Protein AF-A0A059LBL5-F1 (afdb_monomer_lite)

pLDDT: mean 82.69, std 17.05, range [30.77, 98.75]

Foldseek 3Di:
DDDDPPDDDPDDDPDPPDDAALQLCVVQVPDPVDDPVVSLPPLCAPEEEEQQEQAAQQLAQQQADPVRGGLEDEFAAQPPDTNNAGACPDPVFFGLRNFVVSCPAGCRNHSSVNHRYHGHRQDPHRPPDDVSCLPCRGPLVSLVSCLVVPDPPYAYEHEDDDAPPPDPPVSSVVSQVSVLVSLVSCVVVVHQYEYACWWPVHGSCRGNQLVPPRYAHEFAAASVRHGQPTTDDDDPSHRYYGHQHHVVRFRKGDGSVDSHDIDTDSDNGD

Sequence (270 aa):
NGTIWNKPAPTLPPSFETVQPWQLSRVLSHNSSLSESELRGPGGTGVNIYMLASGVRASHAEFRRPDGSSRVVPLFGVDGSDPAEDCADSWLWYGYGTYAASLAAGSNVGVAWNATVHSARFRTTCVFESPAIWSPGGLPSAMDAVLSTFQPPGVMVIDTWWSPDRMSYDDDRYIQAALKARLDRAQVLGLPVFVTAGTGLAPPCDNVLATHPATIAVAGVDASNVLSLFGPGNSSCIDLWAPGGGPGSPILGALASADDGYISVVPRGF

Structure (mmCIF, N/CA/C/O backbone):
data_AF-A0A059LBL5-F1
#
_entry.id   AF-A0A059LBL5-F1
#
loop_
_atom_site.group_PDB
_atom_site.id
_atom_site.type_symbol
_atom_site.label_atom_id
_atom_site.label_alt_id
_atom_site.label_comp_id
_atom_site.label_asym_id
_atom_site.label_entity_id
_atom_site.label_seq_id
_atom_site.pdbx_PDB_ins_code
_atom_site.Cartn_x
_atom_site.Cartn_y
_atom_site.Cartn_z
_atom_site.occupancy
_atom_site.B_iso_or_equiv
_atom_site.auth_seq_id
_atom_site.auth_comp_id
_atom_site.auth_asym_id
_atom_site.auth_atom_id
_atom_site.pdbx_PDB_model_num
ATOM 1 N N . ASN A 1 1 ? 28.732 13.972 32.644 1.00 36.88 1 ASN A N 1
ATOM 2 C CA . ASN A 1 1 ? 27.891 15.052 32.086 1.00 36.88 1 ASN A CA 1
ATOM 3 C C . ASN A 1 1 ? 27.228 14.585 30.809 1.00 36.88 1 ASN A C 1
ATOM 5 O O . ASN A 1 1 ? 27.730 14.852 29.728 1.00 36.88 1 ASN A O 1
ATOM 9 N N . GLY A 1 2 ? 26.148 13.818 30.957 1.00 36.66 2 GLY A N 1
ATOM 10 C CA . GLY A 1 2 ? 25.274 13.424 29.861 1.00 36.66 2 GLY A CA 1
ATOM 11 C C . GLY A 1 2 ? 23.989 14.231 29.960 1.00 36.66 2 GLY A C 1
ATOM 12 O O . GLY A 1 2 ? 23.286 14.135 30.962 1.00 36.66 2 GLY A O 1
ATOM 13 N N . THR A 1 3 ? 23.707 15.030 28.942 1.00 32.25 3 THR A N 1
ATOM 14 C CA . THR A 1 3 ? 22.408 15.676 28.761 1.00 32.25 3 THR A CA 1
ATOM 15 C C . THR A 1 3 ? 21.751 14.974 27.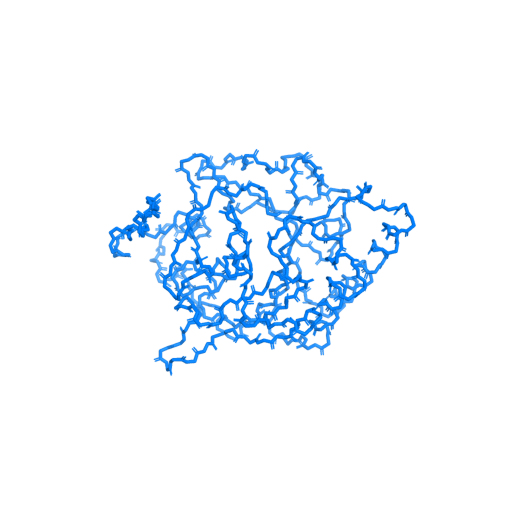585 1.00 32.25 3 THR A C 1
ATOM 17 O O . THR A 1 3 ? 22.061 15.240 26.427 1.00 32.25 3 THR A O 1
ATOM 20 N N . ILE A 1 4 ? 20.892 14.004 27.898 1.00 35.41 4 ILE A N 1
ATOM 21 C CA . ILE A 1 4 ? 19.967 13.422 26.930 1.00 35.41 4 ILE A CA 1
ATOM 22 C C . ILE A 1 4 ? 18.941 14.517 26.642 1.00 35.41 4 ILE A C 1
ATOM 24 O O . ILE A 1 4 ? 18.241 14.977 27.544 1.00 35.41 4 ILE A O 1
ATOM 28 N N . TRP A 1 5 ? 18.898 14.984 25.398 1.00 30.77 5 TRP A N 1
ATOM 29 C CA . TRP A 1 5 ? 17.854 15.884 24.928 1.00 30.77 5 TRP A CA 1
ATOM 30 C C . TRP A 1 5 ? 16.527 15.122 24.912 1.00 30.77 5 TRP A C 1
ATOM 32 O O . TRP A 1 5 ? 16.209 14.444 23.937 1.00 30.77 5 TRP A O 1
ATOM 42 N N . ASN A 1 6 ? 15.748 15.228 25.989 1.00 35.38 6 ASN A N 1
ATOM 43 C CA . ASN A 1 6 ? 14.340 14.843 25.974 1.00 35.38 6 ASN A CA 1
ATOM 44 C C . ASN A 1 6 ? 13.609 15.799 25.025 1.00 35.38 6 ASN A C 1
ATOM 46 O O . ASN A 1 6 ? 13.270 16.922 25.402 1.00 35.38 6 ASN A O 1
ATOM 50 N N . LYS A 1 7 ? 13.399 15.380 23.774 1.00 37.59 7 LYS A N 1
ATOM 51 C CA . LYS A 1 7 ? 12.448 16.065 22.898 1.00 37.59 7 LYS A CA 1
ATOM 52 C C . LYS A 1 7 ? 11.042 15.876 23.484 1.00 37.59 7 LYS A C 1
ATOM 54 O O . LYS A 1 7 ? 10.715 14.753 23.870 1.00 37.59 7 LYS A O 1
ATOM 59 N N . PRO A 1 8 ? 10.215 16.933 23.553 1.00 31.77 8 PRO A N 1
ATOM 60 C CA . PRO A 1 8 ? 8.812 16.771 23.896 1.00 31.77 8 PRO A CA 1
ATOM 61 C C . PRO A 1 8 ? 8.168 15.827 22.880 1.00 31.77 8 PRO A C 1
ATOM 63 O O . PRO A 1 8 ? 8.416 15.957 21.677 1.00 31.77 8 PRO A O 1
ATOM 66 N N . ALA A 1 9 ? 7.351 14.889 23.358 1.00 38.12 9 ALA A N 1
ATOM 67 C CA . ALA A 1 9 ? 6.424 14.179 22.490 1.00 38.12 9 ALA A CA 1
ATOM 68 C C . ALA A 1 9 ? 5.630 15.220 21.676 1.00 38.12 9 ALA A C 1
ATOM 70 O O . ALA A 1 9 ? 5.272 16.261 22.242 1.00 38.12 9 ALA A O 1
ATOM 71 N N . PRO A 1 10 ? 5.385 14.998 20.373 1.00 40.56 10 PRO A N 1
ATOM 72 C CA . PRO A 1 10 ? 4.525 15.887 19.614 1.00 40.56 10 PRO A CA 1
ATOM 73 C C . PRO A 1 10 ? 3.184 15.983 20.342 1.00 40.56 10 PRO A C 1
ATOM 75 O O . PRO A 1 10 ? 2.496 14.987 20.545 1.00 40.56 10 PRO A O 1
ATOM 78 N N . THR A 1 11 ? 2.859 17.185 20.810 1.00 37.31 11 THR A N 1
ATOM 79 C CA . THR A 1 11 ? 1.567 17.475 21.420 1.00 37.31 11 THR A CA 1
ATOM 80 C C . THR A 1 11 ? 0.497 17.205 20.379 1.00 37.31 11 THR A C 1
ATOM 82 O O . THR A 1 11 ? 0.564 17.768 19.282 1.00 37.31 11 THR A O 1
ATOM 85 N N . LEU A 1 12 ? -0.459 16.342 20.726 1.00 42.59 12 LEU A N 1
ATOM 86 C CA . LEU A 1 12 ? -1.640 16.074 19.916 1.00 42.59 12 LEU A CA 1
ATOM 87 C C . LEU A 1 12 ? -2.236 17.411 19.437 1.00 42.59 12 LEU A C 1
ATOM 89 O O . LEU A 1 12 ? -2.386 18.325 20.258 1.00 42.59 12 LEU A O 1
ATOM 93 N N . PRO A 1 13 ? -2.578 17.563 18.144 1.00 40.59 13 PRO A N 1
ATOM 94 C CA . PRO A 1 13 ? -3.478 18.635 17.753 1.00 40.59 13 PRO A CA 1
ATOM 95 C C . PRO A 1 13 ? -4.774 18.520 18.576 1.00 40.59 13 PRO A C 1
ATOM 97 O O . PRO A 1 13 ? -5.119 17.418 19.020 1.00 40.59 13 PRO A O 1
ATOM 100 N N . PRO A 1 14 ? -5.465 19.646 18.834 1.00 37.56 14 PRO A N 1
ATOM 101 C CA . PRO A 1 14 ? -6.708 19.645 19.596 1.00 37.56 14 PRO A CA 1
ATOM 102 C C . PRO A 1 14 ? -7.655 18.578 19.041 1.00 37.56 14 PRO A C 1
ATOM 104 O O . PRO A 1 14 ? -7.673 18.342 17.833 1.00 37.56 14 PRO A O 1
ATOM 107 N N . SER A 1 15 ? -8.363 17.908 19.953 1.00 41.19 15 SER A N 1
ATOM 108 C CA . SER A 1 15 ? -9.255 16.772 19.708 1.00 41.19 15 SER A CA 1
ATOM 109 C C . SER A 1 15 ? -9.952 16.834 18.345 1.00 41.19 15 SER A C 1
ATOM 111 O O . SER A 1 15 ? -10.481 17.873 17.955 1.00 41.19 15 SER A O 1
ATOM 113 N N . PHE A 1 16 ? -9.967 15.691 17.652 1.00 43.78 16 PHE A N 1
ATOM 114 C CA . PHE A 1 16 ? -10.514 15.404 16.314 1.00 43.78 16 PHE A CA 1
ATOM 115 C C . PHE A 1 16 ? -11.992 15.803 16.064 1.00 43.78 16 PHE A C 1
ATOM 117 O O . PHE A 1 16 ? -12.586 15.380 15.080 1.00 43.78 16 PHE A O 1
ATOM 124 N N . GLU A 1 17 ? -12.616 16.615 16.914 1.00 41.97 17 GLU A N 1
ATOM 125 C CA . GLU A 1 17 ? -14.050 16.900 16.884 1.00 41.97 17 GLU A CA 1
ATOM 126 C C . GLU A 1 17 ? -14.496 17.986 15.895 1.00 41.97 17 GLU A C 1
ATOM 128 O O . GLU A 1 17 ? -15.699 18.188 15.776 1.00 41.97 17 GLU A O 1
ATOM 133 N N . THR A 1 18 ? -13.616 18.699 15.170 1.00 46.91 18 THR A N 1
ATOM 134 C CA . THR A 1 18 ? -14.114 19.822 14.333 1.00 46.91 18 THR A CA 1
ATOM 135 C C . THR A 1 18 ? -13.571 19.987 12.915 1.00 46.91 18 THR A C 1
ATOM 137 O O . THR A 1 18 ? -14.212 20.703 12.148 1.00 46.91 18 THR A O 1
ATOM 140 N N . VAL A 1 19 ? -12.471 19.345 12.495 1.00 60.09 19 VAL A N 1
ATOM 141 C CA . VAL A 1 19 ? -11.999 19.474 11.099 1.00 60.09 19 VAL A CA 1
ATOM 142 C C . VAL A 1 19 ? -11.398 18.165 10.589 1.00 60.09 19 VAL A C 1
ATOM 144 O O . VAL A 1 19 ? -10.321 17.751 11.018 1.00 60.09 19 VAL A O 1
ATOM 147 N N . GLN A 1 20 ? -12.087 17.531 9.638 1.00 72.94 20 GLN A N 1
ATOM 148 C CA . GLN A 1 20 ? -11.573 16.394 8.878 1.00 72.94 20 GLN A CA 1
ATOM 149 C C . GLN A 1 20 ? -10.269 16.784 8.148 1.00 72.94 20 GLN A C 1
ATOM 151 O O . GLN A 1 20 ? -10.181 17.896 7.615 1.00 72.94 20 GLN A O 1
ATOM 156 N N . PRO A 1 21 ? -9.253 15.900 8.086 1.00 85.88 21 PRO A N 1
ATOM 157 C CA . PRO A 1 21 ? -8.021 16.186 7.360 1.00 85.88 21 PRO A CA 1
ATOM 158 C C . PRO A 1 21 ? -8.304 16.569 5.905 1.00 85.88 21 PRO A C 1
ATOM 160 O O . PRO A 1 21 ? -9.093 15.904 5.230 1.00 85.88 21 PRO A O 1
ATOM 163 N N . TRP A 1 22 ? -7.644 17.621 5.412 1.00 87.75 22 TRP A N 1
ATOM 164 C CA . TRP A 1 22 ? -7.947 18.210 4.102 1.00 87.75 22 TRP A CA 1
ATOM 165 C C . TRP A 1 22 ? -7.903 17.183 2.966 1.00 87.75 22 TRP A C 1
ATOM 167 O O . TRP A 1 22 ? -8.689 17.285 2.026 1.00 87.75 22 TRP A O 1
ATOM 177 N N . GLN A 1 23 ? -7.013 16.189 3.057 1.00 89.38 23 GLN A N 1
ATOM 178 C CA . GLN A 1 23 ? -6.866 15.153 2.045 1.00 89.38 23 GLN A CA 1
ATOM 179 C C . GLN A 1 23 ? -8.125 14.301 1.906 1.00 89.38 23 GLN A C 1
ATOM 181 O O . GLN A 1 23 ? -8.533 13.992 0.790 1.00 89.38 23 GLN A O 1
ATOM 186 N N . LEU A 1 24 ? -8.786 13.982 3.021 1.00 87.06 24 LEU A N 1
ATOM 187 C CA . LEU A 1 24 ? -10.042 13.247 2.998 1.00 87.06 24 LEU A CA 1
ATOM 188 C C . LEU A 1 24 ? -11.170 14.141 2.496 1.00 87.06 24 LEU A C 1
ATOM 190 O O . LEU A 1 24 ? -11.913 13.750 1.601 1.00 87.06 24 LEU A O 1
ATOM 194 N N . SER A 1 25 ? -11.243 15.378 2.989 1.00 84.50 25 SER A N 1
ATOM 195 C CA . SER A 1 25 ? -12.230 16.343 2.504 1.00 84.50 25 SER A CA 1
ATOM 196 C C . SER A 1 25 ? -12.117 16.540 0.990 1.00 84.50 25 SER A C 1
ATOM 198 O O . SER A 1 25 ? -13.129 16.608 0.305 1.00 84.50 25 SER A O 1
ATOM 200 N N . ARG A 1 26 ? -10.898 16.567 0.435 1.00 86.81 26 ARG A N 1
ATOM 201 C CA . ARG A 1 26 ? -10.640 16.794 -0.993 1.00 86.81 26 ARG A CA 1
ATOM 202 C C . ARG A 1 26 ? -11.091 15.649 -1.898 1.00 86.81 26 ARG A C 1
ATOM 204 O O . ARG A 1 26 ? -11.526 15.939 -3.013 1.00 86.81 26 ARG A O 1
ATOM 211 N N . VAL A 1 27 ? -10.962 14.393 -1.458 1.00 85.94 27 VAL A N 1
ATOM 212 C CA . VAL A 1 27 ? -11.434 13.225 -2.231 1.00 85.94 27 VAL A CA 1
ATOM 213 C C . VAL A 1 27 ? -12.942 13.019 -2.101 1.00 85.94 27 VAL A C 1
ATOM 215 O O . VAL A 1 27 ? -13.565 12.470 -3.005 1.00 85.94 27 VAL A O 1
ATOM 218 N N . LEU A 1 28 ? -13.540 13.501 -1.010 1.00 77.62 28 LEU A N 1
ATOM 219 C CA . LEU A 1 28 ? -14.972 13.385 -0.745 1.00 77.62 28 LEU A CA 1
ATOM 220 C C . LEU A 1 28 ? -15.798 14.561 -1.306 1.00 77.62 28 LEU A C 1
ATOM 222 O O . LEU A 1 28 ? -16.988 14.406 -1.563 1.00 77.62 28 LEU A O 1
ATOM 226 N N . SER A 1 29 ? -15.204 15.735 -1.543 1.00 66.88 29 SER A N 1
ATOM 227 C CA . SER A 1 29 ? -15.927 16.997 -1.796 1.00 66.88 29 SER A CA 1
ATOM 228 C C . SER A 1 29 ? -16.581 17.173 -3.176 1.00 66.88 29 SER A C 1
ATOM 230 O O . SER A 1 29 ? -16.911 18.296 -3.559 1.00 66.88 29 SER A O 1
ATOM 232 N N . HIS A 1 30 ? -16.843 16.106 -3.931 1.00 58.44 30 HIS A N 1
ATOM 233 C CA . HIS A 1 30 ? -17.475 16.234 -5.250 1.00 58.44 30 HIS A CA 1
ATOM 234 C C . HIS A 1 30 ? -18.980 16.542 -5.209 1.00 58.44 30 HIS A C 1
ATOM 236 O O . HIS A 1 30 ? -19.530 16.969 -6.224 1.00 58.44 30 HIS A O 1
ATOM 242 N N . ASN A 1 31 ? -19.648 16.375 -4.061 1.00 53.50 31 ASN A N 1
ATOM 243 C CA . ASN A 1 31 ? -21.064 16.700 -3.922 1.00 53.50 31 ASN A CA 1
ATOM 244 C C . ASN A 1 31 ? -21.354 17.436 -2.606 1.00 53.50 31 ASN A C 1
ATOM 246 O O . ASN A 1 31 ? -21.437 16.825 -1.543 1.00 53.50 31 ASN A O 1
ATOM 250 N N . SER A 1 32 ? -21.543 18.754 -2.693 1.00 56.56 32 SER A N 1
ATOM 251 C CA . SER A 1 32 ? -21.829 19.628 -1.548 1.00 56.56 32 SER A CA 1
ATOM 252 C C . SER A 1 32 ? -23.203 19.399 -0.905 1.00 56.56 32 SER A C 1
ATOM 254 O O . SER A 1 32 ? -23.503 20.037 0.102 1.00 56.56 32 SER A O 1
ATOM 256 N N . SER A 1 33 ? -24.043 18.519 -1.468 1.00 61.44 33 SER A N 1
ATOM 257 C CA . SER A 1 33 ? -25.363 18.191 -0.919 1.00 61.44 33 SER A CA 1
ATOM 258 C C . SER A 1 33 ? -25.369 17.004 0.048 1.00 61.44 33 SER A C 1
ATOM 260 O O . SER A 1 33 ? -26.409 16.745 0.647 1.00 61.44 33 SER A O 1
ATOM 262 N N . LEU A 1 34 ? -24.273 16.246 0.149 1.00 59.72 34 LEU A N 1
ATOM 263 C CA . LEU A 1 34 ? -24.176 15.069 1.015 1.00 59.72 34 LEU A CA 1
ATOM 264 C C . LEU A 1 34 ? -23.524 15.437 2.347 1.00 59.72 34 LEU A C 1
ATOM 266 O O . LEU A 1 34 ? -22.588 16.237 2.399 1.00 59.72 34 LEU A O 1
ATOM 270 N N . SER A 1 35 ? -24.014 14.835 3.425 1.00 66.12 35 SER A N 1
ATOM 271 C CA . SER A 1 35 ? -23.369 14.909 4.734 1.00 66.12 35 SER A CA 1
ATOM 272 C C . SER A 1 35 ? -22.055 14.116 4.752 1.00 66.12 35 SER A C 1
ATOM 274 O O . SER A 1 35 ? -21.815 13.241 3.918 1.00 66.12 35 SER A O 1
ATOM 276 N N . GLU A 1 36 ? -21.184 14.392 5.725 1.00 64.31 36 GLU A N 1
ATOM 277 C CA . GLU A 1 36 ? -19.885 13.714 5.852 1.00 64.31 36 GLU A CA 1
ATOM 278 C C . GLU A 1 36 ? -20.015 12.183 5.968 1.00 64.31 36 GLU A C 1
ATOM 280 O O . GLU A 1 36 ? -19.223 11.439 5.384 1.00 64.31 36 GLU A O 1
ATOM 285 N N . SER A 1 37 ? -21.035 11.694 6.680 1.00 66.94 37 SER A N 1
ATOM 286 C CA . SER A 1 37 ? -21.282 10.257 6.833 1.00 66.94 37 SER A CA 1
ATOM 287 C C . SER A 1 37 ? -21.736 9.605 5.526 1.00 66.94 37 SER A C 1
ATOM 289 O O . SER A 1 37 ? -21.331 8.482 5.228 1.00 66.94 37 SER A O 1
ATOM 291 N N . GLU A 1 38 ? -22.518 10.316 4.715 1.00 64.31 38 GLU A N 1
ATOM 292 C CA . GLU A 1 38 ? -22.945 9.856 3.392 1.00 64.31 38 GLU A CA 1
ATOM 293 C C . GLU A 1 38 ? -21.777 9.837 2.400 1.00 64.31 38 GLU A C 1
ATOM 295 O O . GLU A 1 38 ? -21.681 8.918 1.586 1.00 64.31 38 GLU A O 1
ATOM 300 N N . LEU A 1 39 ? -20.845 10.790 2.512 1.00 69.00 39 LEU A N 1
ATOM 301 C CA . LEU A 1 39 ? -19.621 10.820 1.711 1.00 69.00 39 LEU A CA 1
ATOM 302 C C . LEU A 1 39 ? -18.647 9.691 2.074 1.00 69.00 39 LEU A C 1
ATOM 304 O O . LEU A 1 39 ? -18.030 9.106 1.185 1.00 69.00 39 LEU A O 1
ATOM 308 N N . ARG A 1 40 ? -18.524 9.336 3.359 1.00 73.81 40 ARG A N 1
ATOM 309 C CA . ARG A 1 40 ? -17.656 8.228 3.804 1.00 73.81 40 ARG A CA 1
ATOM 310 C C . ARG A 1 40 ? -18.174 6.835 3.416 1.00 73.81 40 ARG A C 1
ATOM 312 O O . ARG A 1 40 ? -17.393 5.879 3.431 1.00 73.81 40 ARG A O 1
ATOM 319 N N . GLY A 1 41 ? -19.453 6.706 3.052 1.00 76.19 41 GLY A N 1
ATOM 320 C CA . GLY A 1 41 ? -20.045 5.467 2.540 1.00 76.19 41 GLY A CA 1
ATOM 321 C C . GLY A 1 41 ? -19.847 4.243 3.461 1.00 76.19 41 GLY A C 1
ATOM 322 O O . GLY A 1 41 ? -19.654 4.390 4.668 1.00 76.19 41 GLY A O 1
ATOM 323 N N . PRO A 1 42 ? -19.860 3.004 2.922 1.00 79.44 42 PRO A N 1
ATOM 324 C CA . PRO A 1 42 ? -19.723 1.771 3.713 1.00 79.44 42 PRO A CA 1
ATOM 325 C C . PRO A 1 42 ? -18.286 1.490 4.201 1.00 79.44 42 PRO A C 1
ATOM 327 O O . PRO A 1 42 ? -18.005 0.394 4.698 1.00 79.44 42 PRO A O 1
ATOM 330 N N . GLY A 1 43 ? -17.353 2.428 3.999 1.00 86.69 43 GLY A N 1
ATOM 331 C CA . GLY A 1 43 ? -15.977 2.330 4.484 1.00 86.69 43 GLY A CA 1
ATOM 332 C C . GLY A 1 43 ? -15.146 1.200 3.882 1.00 86.69 43 GLY A C 1
ATOM 333 O O . GLY A 1 43 ? -14.160 0.805 4.482 1.00 86.69 43 GLY A O 1
ATOM 334 N N . GLY A 1 44 ? -15.525 0.628 2.737 1.00 93.25 44 GLY A N 1
ATOM 335 C CA . GLY A 1 44 ? -14.787 -0.498 2.148 1.00 93.25 44 GLY A CA 1
ATOM 336 C C . GLY A 1 44 ? -14.936 -1.819 2.913 1.00 93.25 44 GLY A C 1
ATOM 337 O O . GLY A 1 44 ? -14.075 -2.689 2.817 1.00 93.25 44 GLY A O 1
ATOM 338 N N . THR A 1 45 ? -16.025 -1.994 3.668 1.00 94.19 45 THR A N 1
ATOM 339 C CA . THR A 1 45 ? -16.346 -3.272 4.326 1.00 94.19 45 THR A CA 1
ATOM 340 C C . THR A 1 45 ? -16.310 -4.430 3.320 1.00 94.19 45 THR A C 1
ATOM 342 O O . THR A 1 45 ? -16.967 -4.375 2.283 1.00 94.19 45 THR A O 1
ATOM 345 N N . GLY A 1 46 ? -15.552 -5.486 3.634 1.00 95.06 46 GLY A N 1
ATOM 346 C CA . GLY A 1 46 ? -15.387 -6.659 2.765 1.00 95.06 46 GLY A CA 1
ATOM 347 C C . GLY A 1 46 ? -14.375 -6.489 1.624 1.00 95.06 46 GLY A C 1
ATOM 348 O O . GLY A 1 46 ? -14.168 -7.438 0.875 1.00 95.06 46 GLY A O 1
ATOM 349 N N . VAL A 1 47 ? -13.733 -5.321 1.500 1.00 97.44 47 VAL A N 1
ATOM 350 C CA . VAL A 1 47 ? -12.653 -5.072 0.534 1.00 97.44 47 VAL A CA 1
ATOM 351 C C . VAL A 1 47 ? -11.295 -5.395 1.160 1.00 97.44 47 VAL A C 1
ATOM 353 O O . VAL A 1 47 ? -11.025 -5.039 2.312 1.00 97.44 47 VAL A O 1
ATOM 356 N N . ASN A 1 48 ? -10.432 -6.043 0.378 1.00 98.44 48 ASN A N 1
ATOM 357 C CA . ASN A 1 48 ? -9.044 -6.333 0.732 1.00 98.44 48 ASN A CA 1
ATOM 358 C C . ASN A 1 48 ? -8.090 -5.308 0.099 1.00 98.44 48 ASN A C 1
ATOM 360 O O . ASN A 1 48 ? -8.075 -5.138 -1.118 1.00 98.44 48 ASN A O 1
ATOM 364 N N . ILE A 1 49 ? -7.257 -4.654 0.903 1.00 98.62 49 ILE A N 1
ATOM 365 C CA . ILE A 1 49 ? -6.160 -3.802 0.431 1.00 98.62 49 ILE A CA 1
ATOM 366 C C . ILE A 1 49 ? -4.852 -4.540 0.685 1.00 98.62 49 ILE A C 1
ATOM 368 O O . ILE A 1 49 ? -4.439 -4.698 1.830 1.00 98.62 49 ILE A O 1
ATOM 372 N N . TYR A 1 50 ? -4.197 -4.992 -0.376 1.00 98.69 50 TYR A N 1
ATOM 373 C CA . TYR A 1 50 ? -2.879 -5.613 -0.304 1.00 98.69 50 TYR A CA 1
ATOM 374 C C . TYR A 1 50 ? -1.817 -4.517 -0.347 1.00 98.69 50 TYR A C 1
ATOM 376 O O . TYR A 1 50 ? -1.541 -3.962 -1.408 1.00 98.69 50 TYR A O 1
ATOM 384 N N . MET A 1 51 ? -1.266 -4.179 0.817 1.00 98.19 51 MET A N 1
ATOM 385 C CA . MET A 1 51 ? -0.287 -3.111 0.989 1.00 98.19 51 MET A CA 1
ATOM 386 C C . MET A 1 51 ? 1.127 -3.687 0.918 1.00 98.19 51 MET A C 1
ATOM 388 O O . MET A 1 51 ? 1.607 -4.296 1.878 1.00 98.19 51 MET A O 1
ATOM 392 N N . LEU A 1 52 ? 1.793 -3.496 -0.220 1.00 96.69 52 LEU A N 1
ATOM 393 C CA . LEU A 1 52 ? 3.202 -3.827 -0.400 1.00 96.69 52 LEU A CA 1
ATOM 394 C C . LEU A 1 52 ? 4.015 -2.600 0.006 1.00 96.69 52 LEU A C 1
ATOM 396 O O . LEU A 1 52 ? 4.015 -1.601 -0.709 1.00 96.69 52 LEU A O 1
ATOM 400 N N . ALA A 1 53 ? 4.693 -2.679 1.150 1.00 92.56 53 ALA A N 1
ATOM 401 C CA . ALA A 1 53 ? 5.446 -1.565 1.732 1.00 92.56 53 ALA A CA 1
ATOM 402 C C . ALA A 1 53 ? 6.550 -2.071 2.691 1.00 92.56 53 ALA A C 1
ATOM 404 O O . ALA A 1 53 ? 7.092 -3.169 2.536 1.00 92.56 53 ALA A O 1
ATOM 405 N N . SER A 1 54 ? 6.880 -1.288 3.723 1.00 91.69 54 SER A N 1
ATOM 406 C CA . SER A 1 54 ? 7.787 -1.674 4.821 1.00 91.69 54 SER A CA 1
ATOM 407 C C . SER A 1 54 ? 7.176 -2.584 5.887 1.00 91.69 54 SER A C 1
ATOM 409 O O . SER A 1 54 ? 7.859 -2.920 6.852 1.00 91.69 54 SER A O 1
ATOM 411 N N . GLY A 1 55 ? 5.924 -2.996 5.718 1.00 94.44 55 GLY A N 1
ATO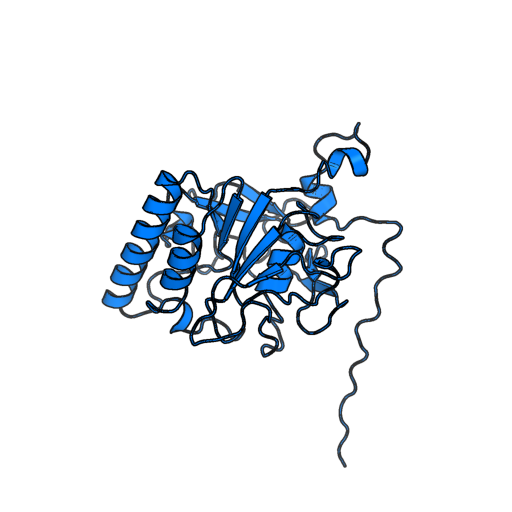M 412 C CA . GLY A 1 55 ? 5.118 -3.594 6.778 1.00 94.44 55 GLY A CA 1
ATOM 413 C C . GLY A 1 55 ? 4.117 -2.593 7.344 1.00 94.44 55 GLY A C 1
ATOM 414 O O . GLY A 1 55 ? 4.142 -1.413 7.004 1.00 94.44 55 GLY A O 1
ATOM 415 N N . VAL A 1 56 ? 3.192 -3.071 8.166 1.00 96.88 56 VAL A N 1
ATOM 416 C CA . VAL A 1 56 ? 2.102 -2.260 8.715 1.00 96.88 56 VAL A CA 1
ATOM 417 C C . VAL A 1 56 ? 1.964 -2.617 10.179 1.00 96.88 56 VAL A C 1
ATOM 419 O O . VAL A 1 56 ? 1.679 -3.769 10.495 1.00 96.88 56 VAL A O 1
ATOM 422 N N . ARG A 1 57 ? 2.114 -1.629 11.065 1.00 96.38 57 ARG A N 1
ATOM 423 C CA . ARG A 1 57 ? 1.963 -1.812 12.509 1.00 96.38 57 ARG A CA 1
ATOM 424 C C . ARG A 1 57 ? 0.524 -2.180 12.857 1.00 96.38 57 ARG A C 1
ATOM 426 O O . ARG A 1 57 ? -0.333 -1.316 13.041 1.00 96.38 57 ARG A O 1
ATOM 433 N N . ALA A 1 58 ? 0.260 -3.475 12.987 1.00 97.69 58 ALA A N 1
ATOM 434 C CA . ALA A 1 58 ? -1.074 -4.016 13.220 1.00 97.69 58 ALA A CA 1
ATOM 435 C C . ALA A 1 58 ? -1.676 -3.571 14.562 1.00 97.69 58 ALA A C 1
ATOM 437 O O . ALA A 1 58 ? -2.901 -3.572 14.716 1.00 97.69 58 ALA A O 1
ATOM 438 N N . SER A 1 59 ? -0.837 -3.195 15.532 1.00 96.75 59 SER A N 1
ATOM 439 C CA . SER A 1 59 ? -1.276 -2.724 16.846 1.00 96.75 59 SER A CA 1
ATOM 440 C C . SER A 1 59 ? -1.824 -1.297 16.848 1.00 96.75 59 SER A C 1
ATOM 442 O O . SER A 1 59 ? -2.545 -0.963 17.792 1.00 96.75 59 SER A O 1
ATOM 444 N N . HIS A 1 60 ? -1.532 -0.499 15.812 1.00 97.06 60 HIS A N 1
ATOM 445 C CA . HIS A 1 60 ? -1.917 0.907 15.728 1.00 97.06 60 HIS A CA 1
ATOM 446 C C . HIS A 1 60 ? -3.446 1.078 15.771 1.00 97.06 60 HIS A C 1
ATOM 448 O O . HIS A 1 60 ? -4.187 0.353 15.103 1.00 97.06 60 HIS A O 1
ATOM 454 N N . ALA A 1 61 ? -3.926 2.064 16.528 1.00 97.38 61 ALA A N 1
ATOM 455 C CA . ALA A 1 61 ? -5.335 2.349 16.790 1.00 97.38 61 ALA A CA 1
ATOM 456 C C . ALA A 1 61 ? -6.141 2.566 15.501 1.00 97.38 61 ALA A C 1
ATOM 458 O O . ALA A 1 61 ? -7.281 2.113 15.405 1.00 97.38 61 ALA A O 1
ATOM 459 N N . GLU A 1 62 ? -5.517 3.160 14.478 1.00 96.75 62 GLU A N 1
ATOM 460 C CA . GLU A 1 62 ? -6.096 3.293 13.132 1.00 96.75 62 GLU A CA 1
ATOM 461 C C . GLU A 1 62 ? -6.580 1.975 12.526 1.00 96.75 62 GLU A C 1
ATOM 463 O O . GLU A 1 62 ? -7.490 2.015 11.710 1.00 96.75 62 GLU A O 1
ATOM 468 N N . PHE A 1 63 ? -6.038 0.819 12.914 1.00 98.19 63 PHE A N 1
ATOM 469 C CA . PHE A 1 63 ? -6.445 -0.478 12.365 1.00 98.19 63 PHE A CA 1
ATOM 470 C C . PHE A 1 63 ? -7.219 -1.345 13.352 1.00 98.19 63 PHE A C 1
ATOM 472 O O . PHE A 1 63 ? -7.610 -2.464 13.013 1.00 98.19 63 PHE A O 1
ATOM 479 N N . ARG A 1 64 ? -7.456 -0.867 14.575 1.00 96.75 64 ARG A N 1
ATOM 480 C CA . ARG A 1 64 ? -8.185 -1.633 15.585 1.00 96.75 64 ARG A CA 1
ATOM 481 C C . ARG A 1 64 ? -9.682 -1.626 15.300 1.00 96.75 64 ARG A C 1
ATOM 483 O O . ARG A 1 64 ? -10.268 -0.610 14.923 1.00 96.75 64 ARG A O 1
ATOM 490 N N . ARG A 1 65 ? -10.309 -2.780 15.499 1.00 92.94 65 ARG A N 1
ATOM 491 C CA . ARG A 1 65 ? -11.761 -2.922 15.610 1.00 92.94 65 ARG A CA 1
ATOM 492 C C . ARG A 1 65 ? -12.204 -2.667 17.058 1.00 92.94 65 ARG A C 1
ATOM 494 O O . ARG A 1 65 ? -11.384 -2.783 17.970 1.00 92.94 65 ARG A O 1
ATOM 501 N N . PRO A 1 66 ? -13.499 -2.384 17.296 1.00 90.06 66 PRO A N 1
ATOM 502 C CA . PRO A 1 66 ? -14.037 -2.216 18.649 1.00 90.06 66 PRO A CA 1
ATOM 503 C C . PRO A 1 66 ? -13.824 -3.425 19.576 1.00 90.06 66 PRO A C 1
ATOM 505 O O . PRO A 1 66 ? -13.771 -3.257 20.789 1.00 90.06 66 PRO A O 1
ATOM 508 N N . ASP A 1 67 ? -13.674 -4.631 19.019 1.00 92.69 67 ASP A N 1
ATOM 509 C CA . ASP A 1 67 ? -13.376 -5.865 19.763 1.00 92.69 67 ASP A CA 1
ATOM 510 C C . ASP A 1 67 ? -11.883 -6.035 20.119 1.00 92.69 67 ASP A C 1
ATOM 512 O O . ASP A 1 67 ? -11.488 -7.048 20.695 1.00 92.69 67 ASP A O 1
ATOM 516 N N . GLY A 1 68 ? -11.039 -5.058 19.769 1.00 91.19 68 GLY A N 1
ATOM 517 C CA . GLY A 1 68 ? -9.596 -5.076 19.992 1.00 91.19 68 GLY A CA 1
ATOM 518 C C . GLY A 1 68 ? -8.794 -5.836 18.931 1.00 91.19 68 GLY A C 1
ATOM 519 O O . GLY A 1 68 ? -7.563 -5.746 18.930 1.00 91.19 68 GLY A O 1
ATOM 520 N N . SER A 1 69 ? -9.436 -6.542 17.994 1.00 95.50 69 SER A N 1
ATOM 521 C CA . SER A 1 69 ? -8.742 -7.190 16.875 1.00 95.50 69 SER A CA 1
ATOM 522 C C . SER A 1 69 ? -8.175 -6.161 15.893 1.00 95.50 69 SER A C 1
ATOM 524 O O . SER A 1 69 ? -8.641 -5.023 15.819 1.00 95.50 69 SER A O 1
ATOM 526 N N . SER A 1 70 ? -7.153 -6.545 15.127 1.00 97.69 70 SER A N 1
ATOM 527 C CA . SER A 1 70 ? -6.630 -5.706 14.045 1.00 97.69 70 SER A CA 1
ATOM 528 C C . SER A 1 70 ? -7.307 -6.032 12.712 1.00 97.69 70 SER A C 1
ATOM 530 O O . SER A 1 70 ? -7.632 -7.187 12.424 1.00 97.69 70 SER A O 1
ATOM 532 N N . ARG A 1 71 ? -7.515 -5.009 11.879 1.00 97.94 71 ARG A N 1
ATOM 533 C CA . ARG A 1 71 ? -7.856 -5.148 10.455 1.00 97.94 71 ARG A CA 1
ATOM 534 C C . ARG A 1 71 ? -6.633 -5.453 9.587 1.00 97.94 71 ARG A C 1
ATOM 536 O O . ARG A 1 71 ? -6.810 -5.727 8.404 1.00 97.94 71 ARG A O 1
ATOM 543 N N . VAL A 1 72 ? -5.426 -5.416 10.154 1.00 98.56 72 VAL A N 1
ATOM 544 C CA . VAL A 1 72 ? -4.194 -5.810 9.466 1.00 98.56 72 VAL A CA 1
ATOM 545 C C . VAL A 1 72 ? -4.013 -7.322 9.561 1.00 98.56 72 VAL A C 1
ATOM 547 O O . VAL A 1 72 ? -3.992 -7.891 10.652 1.00 98.56 72 VAL A O 1
ATOM 550 N N . VAL A 1 73 ? -3.863 -7.962 8.407 1.00 98.38 73 VAL A N 1
ATOM 551 C CA . VAL A 1 73 ? -3.562 -9.382 8.239 1.00 98.38 73 VAL A CA 1
ATOM 552 C C . VAL A 1 73 ? -2.121 -9.501 7.733 1.00 98.38 73 VAL A C 1
ATOM 554 O O . VAL A 1 73 ? -1.809 -8.968 6.666 1.00 98.38 73 VAL A O 1
ATOM 557 N N . PRO A 1 74 ? -1.215 -10.166 8.466 1.00 98.19 74 PRO A N 1
ATOM 558 C CA . PRO A 1 74 ? 0.144 -10.403 7.986 1.00 98.19 74 PRO A CA 1
ATOM 559 C C . PRO A 1 74 ? 0.121 -11.344 6.776 1.00 98.19 74 PRO A C 1
ATOM 561 O O . PRO A 1 74 ? -0.484 -12.412 6.851 1.00 98.19 74 PRO A O 1
ATOM 564 N N . LEU A 1 75 ? 0.776 -10.959 5.677 1.00 98.25 75 LEU A N 1
ATOM 565 C CA . LEU A 1 75 ? 0.792 -11.745 4.438 1.00 98.25 75 LEU A CA 1
ATOM 566 C C . LEU A 1 75 ? 2.197 -12.209 4.045 1.00 98.25 75 LEU A C 1
ATOM 568 O O . LEU A 1 75 ? 2.404 -13.391 3.782 1.00 98.25 75 LEU A O 1
ATOM 572 N N . PHE A 1 76 ? 3.159 -11.291 3.978 1.00 97.88 76 PHE A N 1
ATOM 573 C CA . PHE A 1 76 ? 4.507 -11.599 3.498 1.00 97.88 76 PHE A CA 1
ATOM 574 C C . PHE A 1 76 ? 5.551 -10.755 4.210 1.00 97.88 76 PHE A C 1
ATOM 576 O O . PHE A 1 76 ? 5.347 -9.556 4.378 1.00 97.88 76 PHE A O 1
ATOM 583 N N . GLY A 1 77 ? 6.670 -11.372 4.585 1.00 95.38 77 GLY A N 1
ATOM 584 C CA . GLY A 1 77 ? 7.803 -10.702 5.206 1.00 95.38 77 GLY A CA 1
ATOM 585 C C . GLY A 1 77 ? 9.115 -11.183 4.610 1.00 95.38 77 GLY A C 1
ATOM 586 O O . GLY A 1 77 ? 9.476 -12.352 4.756 1.00 95.38 77 GLY A O 1
ATOM 587 N N . VAL A 1 78 ? 9.831 -10.281 3.938 1.00 92.88 78 VAL A N 1
ATOM 588 C CA . VAL A 1 78 ? 11.160 -10.568 3.384 1.00 92.88 78 VAL A CA 1
ATOM 589 C C . VAL A 1 78 ? 12.110 -10.993 4.502 1.00 92.88 78 VAL A C 1
ATOM 591 O O . VAL A 1 78 ? 12.073 -10.423 5.595 1.00 92.88 78 VAL A O 1
ATOM 594 N N . ASP A 1 79 ? 12.929 -12.012 4.250 1.00 90.56 79 ASP A N 1
ATOM 595 C CA . ASP A 1 79 ? 13.917 -12.546 5.198 1.00 90.56 79 ASP A CA 1
ATOM 596 C C . ASP A 1 79 ? 13.350 -12.880 6.594 1.00 90.56 79 ASP A C 1
ATOM 598 O O . ASP A 1 79 ? 14.040 -12.778 7.607 1.00 90.56 79 ASP A O 1
ATOM 602 N N . GLY A 1 80 ? 12.069 -13.266 6.662 1.00 89.44 80 GLY A N 1
ATOM 603 C CA . GLY A 1 80 ? 11.391 -13.587 7.922 1.00 89.44 80 GLY A CA 1
ATOM 604 C C . GLY A 1 80 ? 11.046 -12.368 8.781 1.00 89.44 80 GLY A C 1
ATOM 605 O O . GLY A 1 80 ? 10.730 -12.527 9.959 1.00 89.44 80 GLY A O 1
ATOM 606 N N . SER A 1 81 ? 11.107 -11.158 8.219 1.00 92.06 81 SER A N 1
ATOM 607 C CA . SER A 1 81 ? 10.616 -9.950 8.885 1.00 92.06 81 SER A CA 1
ATOM 608 C C . SER A 1 81 ? 9.128 -10.060 9.222 1.00 92.06 81 SER A C 1
ATOM 610 O O . SER A 1 81 ? 8.359 -10.683 8.493 1.00 92.06 81 SER A O 1
ATOM 612 N N . ASP A 1 82 ? 8.712 -9.450 10.331 1.00 95.38 82 ASP A N 1
ATOM 613 C CA . ASP A 1 82 ? 7.304 -9.444 10.723 1.00 95.38 82 ASP A CA 1
ATOM 614 C C . ASP A 1 82 ? 6.520 -8.429 9.864 1.00 95.38 82 ASP A C 1
ATOM 616 O O . ASP A 1 82 ? 6.848 -7.235 9.901 1.00 95.38 82 ASP A O 1
ATOM 620 N N . PRO A 1 83 ? 5.500 -8.855 9.090 1.00 96.00 83 PRO A N 1
ATOM 621 C CA . PRO A 1 83 ? 4.666 -7.946 8.306 1.00 96.00 83 PRO A CA 1
ATOM 622 C C . PRO A 1 83 ? 3.679 -7.147 9.169 1.00 96.00 83 PRO A C 1
ATOM 624 O O . PRO A 1 83 ? 3.164 -6.128 8.708 1.00 96.00 83 PRO A O 1
ATOM 627 N N . ALA A 1 84 ? 3.395 -7.605 10.393 1.00 96.94 84 ALA A N 1
ATOM 628 C CA . ALA A 1 84 ? 2.549 -6.917 11.371 1.00 96.94 84 ALA A CA 1
ATOM 629 C C . ALA A 1 84 ? 3.279 -5.776 12.097 1.00 96.94 84 ALA A C 1
ATOM 631 O O . ALA A 1 84 ? 2.668 -5.052 12.885 1.00 96.94 84 ALA A O 1
ATOM 632 N N . GLU A 1 85 ? 4.575 -5.631 11.839 1.00 94.44 85 GLU A N 1
ATOM 633 C CA . GLU A 1 85 ? 5.408 -4.540 12.308 1.00 94.44 85 GLU A CA 1
ATOM 634 C C . GLU A 1 85 ? 5.938 -3.757 11.114 1.00 94.44 85 GLU A C 1
ATOM 636 O O . GLU A 1 85 ? 6.106 -4.272 10.007 1.00 94.44 85 GLU A O 1
ATOM 641 N N . ASP A 1 86 ? 6.248 -2.496 11.361 1.00 92.06 86 ASP A N 1
ATOM 642 C CA . ASP A 1 86 ? 6.804 -1.597 10.364 1.00 92.06 86 ASP A CA 1
ATOM 643 C C . ASP A 1 86 ? 8.146 -1.059 10.862 1.00 92.06 86 ASP A C 1
ATOM 645 O O . ASP A 1 86 ? 8.407 -0.995 12.068 1.00 92.06 86 ASP A O 1
ATOM 649 N N . CYS A 1 87 ? 9.045 -0.721 9.945 1.00 80.81 87 CYS A N 1
ATOM 650 C CA . CYS A 1 87 ? 10.365 -0.261 10.334 1.00 80.81 87 CYS A CA 1
ATOM 651 C C . CYS A 1 87 ? 10.313 1.138 10.971 1.00 80.81 87 CYS A C 1
ATOM 653 O O . CYS A 1 87 ? 9.795 2.108 10.420 1.00 80.81 87 CYS A O 1
ATOM 655 N N . ALA A 1 88 ? 10.892 1.239 12.167 1.00 73.69 88 ALA A N 1
ATOM 656 C CA . ALA A 1 88 ? 11.058 2.490 12.908 1.00 73.69 88 ALA A CA 1
ATOM 657 C C . ALA A 1 88 ? 12.514 2.996 12.887 1.00 73.69 88 ALA A C 1
ATOM 659 O O . ALA A 1 88 ? 12.863 3.935 13.598 1.00 73.69 88 ALA A O 1
ATOM 660 N N . ASP A 1 89 ? 13.378 2.367 12.089 1.00 68.94 89 ASP A N 1
ATOM 661 C CA . ASP A 1 89 ? 14.836 2.543 12.091 1.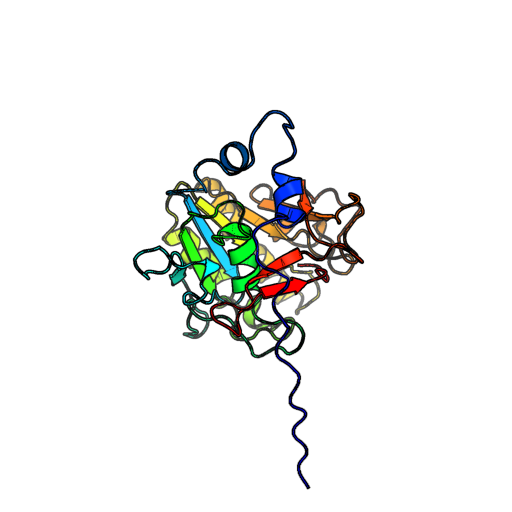00 68.94 89 ASP A CA 1
ATOM 662 C C . ASP A 1 89 ? 15.329 3.794 11.340 1.00 68.94 89 ASP A C 1
ATOM 664 O O . ASP A 1 89 ? 16.532 4.004 11.194 1.00 68.94 89 ASP A O 1
ATOM 668 N N . SER A 1 90 ? 14.414 4.656 10.894 1.00 65.12 90 SER A N 1
ATOM 669 C CA . SER A 1 90 ? 14.711 5.756 9.983 1.00 65.12 90 SER A CA 1
ATOM 670 C C . SER A 1 90 ? 14.228 7.096 10.545 1.00 65.12 90 SER A C 1
ATOM 672 O O . SER A 1 90 ? 13.036 7.391 10.570 1.00 65.12 90 SER A O 1
ATOM 674 N N . TRP A 1 91 ? 15.169 7.934 10.996 1.00 56.47 91 TRP A N 1
ATOM 675 C CA . TRP A 1 91 ? 14.901 9.169 11.754 1.00 56.47 91 TRP A CA 1
ATOM 676 C C . TRP A 1 91 ? 14.151 10.271 10.982 1.00 56.47 91 TRP A C 1
ATOM 678 O O . TRP A 1 91 ? 13.603 11.181 11.609 1.00 56.47 91 TRP A O 1
ATOM 688 N N . LEU A 1 92 ? 14.125 10.201 9.646 1.00 58.25 92 LEU A N 1
ATOM 689 C CA . LEU A 1 92 ? 13.351 11.096 8.773 1.00 58.25 92 LEU A CA 1
ATOM 690 C C . LEU A 1 92 ? 12.124 10.414 8.141 1.00 58.25 92 LEU A C 1
ATOM 692 O O . LEU A 1 92 ? 11.343 11.104 7.490 1.00 58.25 92 LEU A O 1
ATOM 696 N N . TRP A 1 93 ? 11.952 9.096 8.298 1.00 63.00 93 TRP A N 1
ATOM 697 C CA . TRP A 1 93 ? 11.087 8.294 7.420 1.00 63.00 93 TRP A CA 1
ATOM 698 C C . TRP A 1 93 ? 10.370 7.146 8.150 1.00 63.00 93 TRP A C 1
ATOM 700 O O . TRP A 1 93 ? 10.325 6.016 7.667 1.00 63.00 93 TRP A O 1
ATOM 710 N N . TYR A 1 94 ? 9.859 7.418 9.352 1.00 68.69 94 TYR A N 1
ATOM 711 C CA . TYR A 1 94 ? 9.206 6.413 10.192 1.00 68.69 94 TYR A CA 1
ATOM 712 C C . TYR A 1 94 ? 8.005 5.766 9.491 1.00 68.69 94 TYR A C 1
ATOM 714 O O . TYR A 1 94 ? 6.993 6.427 9.271 1.00 68.69 94 TYR A O 1
ATOM 722 N N . GLY A 1 95 ? 8.106 4.463 9.225 1.00 76.69 95 GLY A N 1
ATOM 723 C CA . GLY A 1 95 ? 6.967 3.598 8.950 1.00 76.69 95 GLY A CA 1
ATOM 724 C C . GLY A 1 95 ? 6.085 3.978 7.768 1.00 76.69 95 GLY A C 1
ATOM 725 O O . GLY A 1 95 ? 4.896 4.260 7.931 1.00 76.69 95 GLY A O 1
ATOM 726 N N . TYR A 1 96 ? 6.675 3.963 6.575 1.00 84.56 96 TYR A N 1
ATOM 727 C CA . TYR A 1 96 ? 5.985 4.209 5.310 1.00 84.56 96 TYR A CA 1
ATOM 728 C C . TYR A 1 96 ? 4.731 3.349 5.122 1.00 84.56 96 TYR A C 1
ATOM 730 O O . TYR A 1 96 ? 3.690 3.867 4.733 1.00 84.56 96 TYR A O 1
ATOM 738 N N . GLY A 1 97 ? 4.805 2.050 5.423 1.00 91.88 97 GLY A N 1
ATOM 739 C CA . GLY A 1 97 ? 3.691 1.141 5.185 1.00 91.88 97 GLY A CA 1
ATOM 740 C C . GLY A 1 97 ? 2.529 1.365 6.148 1.00 91.88 97 GLY A C 1
ATOM 741 O O . GLY A 1 97 ? 1.383 1.384 5.714 1.00 91.88 97 GLY A O 1
ATOM 742 N N . THR A 1 98 ? 2.798 1.641 7.424 1.00 94.94 98 THR A N 1
ATOM 743 C CA . THR A 1 98 ? 1.795 2.057 8.419 1.00 94.94 98 THR A CA 1
ATOM 744 C C . THR A 1 98 ? 1.150 3.372 8.014 1.00 94.94 98 THR A C 1
ATOM 746 O O . THR A 1 98 ? -0.076 3.497 8.044 1.00 94.94 98 THR A O 1
ATOM 749 N N . TYR A 1 99 ? 1.963 4.336 7.583 1.00 92.69 99 TYR A N 1
ATOM 750 C CA . TYR A 1 99 ? 1.490 5.625 7.107 1.00 92.69 99 TYR A CA 1
ATOM 751 C C . TYR A 1 99 ? 0.587 5.464 5.871 1.00 92.69 99 TYR A C 1
ATOM 753 O O . TYR A 1 99 ? -0.579 5.857 5.918 1.00 92.69 99 TYR A O 1
ATOM 761 N N . ALA A 1 100 ? 1.057 4.802 4.811 1.00 93.25 100 ALA A N 1
ATOM 762 C CA . ALA A 1 100 ? 0.297 4.557 3.584 1.00 93.25 100 ALA A CA 1
ATOM 763 C C . ALA A 1 100 ? -0.979 3.732 3.840 1.00 93.25 100 ALA A C 1
ATOM 765 O O . ALA A 1 100 ? -2.063 4.097 3.378 1.00 93.25 100 ALA A O 1
ATOM 766 N N . ALA A 1 101 ? -0.892 2.666 4.644 1.00 96.88 101 ALA A N 1
ATOM 767 C CA . ALA A 1 101 ? -2.047 1.862 5.040 1.00 96.88 101 ALA A CA 1
ATOM 768 C C . ALA A 1 101 ? -3.080 2.675 5.821 1.00 96.88 101 ALA A C 1
ATOM 770 O O . ALA A 1 101 ? -4.277 2.451 5.647 1.00 96.88 101 ALA A O 1
ATOM 771 N N . SER A 1 102 ? -2.655 3.638 6.645 1.00 96.06 102 SER A N 1
ATOM 772 C CA . SER A 1 102 ? -3.591 4.490 7.382 1.00 96.06 102 SER A CA 1
ATOM 773 C C . SER A 1 102 ? -4.376 5.421 6.460 1.00 96.06 102 SER A C 1
ATOM 775 O O . SER A 1 102 ? -5.579 5.569 6.642 1.00 96.06 102 SER A O 1
ATOM 777 N N . LEU A 1 103 ? -3.751 5.965 5.411 1.00 94.56 103 LEU A N 1
ATOM 778 C CA . LEU A 1 103 ? -4.449 6.782 4.410 1.00 94.56 103 LEU A CA 1
ATOM 779 C C . LEU A 1 103 ? -5.444 5.952 3.588 1.00 94.56 103 LEU A C 1
ATOM 781 O O . LEU A 1 103 ? -6.499 6.443 3.184 1.00 94.56 103 LEU A O 1
ATOM 785 N N . ALA A 1 104 ? -5.128 4.677 3.362 1.00 95.88 104 ALA A N 1
ATOM 786 C CA . ALA A 1 104 ? -6.010 3.764 2.653 1.00 95.88 104 ALA A CA 1
ATOM 787 C C . ALA A 1 104 ? -7.185 3.289 3.529 1.00 95.88 104 ALA A C 1
ATOM 789 O O . ALA A 1 104 ? -8.332 3.386 3.099 1.00 95.88 104 ALA A O 1
ATOM 790 N N . ALA A 1 105 ? -6.921 2.799 4.746 1.00 96.81 105 ALA A N 1
ATOM 791 C CA . ALA A 1 105 ? -7.889 2.050 5.562 1.00 96.81 105 ALA A CA 1
ATOM 792 C C . ALA A 1 105 ? -7.864 2.347 7.075 1.00 96.81 105 ALA A C 1
ATOM 794 O O . ALA A 1 105 ? -8.447 1.604 7.876 1.00 96.81 105 ALA A O 1
ATOM 795 N N . GLY A 1 106 ? -7.201 3.426 7.485 1.00 96.12 106 GLY A N 1
ATOM 796 C CA . GLY A 1 106 ? -7.252 3.911 8.858 1.00 96.12 106 GLY A CA 1
ATOM 797 C C . GLY A 1 106 ? -8.664 4.339 9.263 1.00 96.12 106 GLY A C 1
ATOM 798 O O . GLY A 1 106 ? -9.409 4.909 8.463 1.00 96.12 106 GLY A O 1
ATOM 799 N N . SER A 1 107 ? -9.048 4.046 10.505 1.00 93.88 107 SER A N 1
ATOM 800 C CA . SER A 1 107 ? -10.374 4.357 11.048 1.00 93.88 107 SER A CA 1
ATOM 801 C C . SER A 1 107 ? -10.694 5.856 10.981 1.00 93.88 107 SER A C 1
ATOM 803 O O . SER A 1 107 ? -11.834 6.223 10.702 1.00 93.88 107 SER A O 1
ATOM 805 N N . ASN A 1 108 ? -9.703 6.724 11.217 1.00 90.75 108 ASN A N 1
ATOM 806 C CA . ASN A 1 108 ? -9.904 8.172 11.287 1.00 90.75 108 ASN A CA 1
ATOM 807 C C . ASN A 1 108 ? -9.417 8.880 10.018 1.00 90.75 108 ASN A C 1
ATOM 809 O O . ASN A 1 108 ? -10.130 9.730 9.471 1.00 90.75 108 ASN A O 1
ATOM 813 N N . VAL A 1 109 ? -8.225 8.522 9.528 1.00 90.94 109 VAL A N 1
ATOM 814 C CA . VAL A 1 109 ? -7.565 9.214 8.404 1.00 90.94 109 VAL A CA 1
ATOM 815 C C . VAL A 1 109 ? -7.691 8.485 7.062 1.00 90.94 109 VAL A C 1
ATOM 817 O O . VAL A 1 109 ? -7.248 9.018 6.045 1.00 90.94 109 VAL A O 1
ATOM 820 N N . GLY A 1 110 ? -8.312 7.303 7.047 1.00 92.94 110 GLY A N 1
ATOM 821 C CA . GLY A 1 110 ? -8.432 6.459 5.864 1.00 92.94 110 GLY A CA 1
ATOM 822 C C . GLY A 1 110 ? -9.676 6.711 5.019 1.00 92.94 110 GLY A C 1
ATOM 823 O O . GLY A 1 110 ? -10.746 7.054 5.530 1.00 92.94 110 GLY A O 1
ATOM 824 N N . VAL A 1 111 ? -9.541 6.488 3.709 1.00 92.56 111 VAL A N 1
ATOM 825 C CA . VAL A 1 111 ? -10.656 6.546 2.747 1.00 92.56 111 VAL A CA 1
ATOM 826 C C . VAL A 1 111 ? -11.593 5.344 2.926 1.00 92.56 111 VAL A C 1
ATOM 828 O O . VAL A 1 111 ? -12.800 5.504 3.097 1.00 92.56 111 VAL A O 1
ATOM 831 N N . ALA A 1 112 ? -11.040 4.131 2.942 1.00 94.62 112 ALA A N 1
ATOM 832 C CA . ALA A 1 112 ? -11.753 2.871 3.132 1.00 94.62 112 ALA A CA 1
ATOM 833 C C . ALA A 1 112 ? -11.602 2.381 4.583 1.00 94.62 112 ALA A C 1
ATOM 835 O O . ALA A 1 112 ? -11.018 1.333 4.854 1.00 94.62 112 ALA A O 1
ATOM 836 N N . TRP A 1 113 ? -12.117 3.174 5.524 1.00 93.50 113 TRP A N 1
ATOM 837 C CA . TRP A 1 113 ? -11.886 3.060 6.974 1.00 93.50 113 TRP A CA 1
ATOM 838 C C . TRP A 1 113 ? -12.250 1.711 7.630 1.00 93.50 113 TRP A C 1
ATOM 840 O O . TRP A 1 113 ? -11.850 1.454 8.762 1.00 93.50 113 TRP A O 1
ATOM 850 N N . ASN A 1 114 ? -12.977 0.829 6.945 1.00 94.50 114 ASN A N 1
ATOM 851 C CA . ASN A 1 114 ? -13.359 -0.509 7.404 1.00 94.50 114 ASN A CA 1
ATOM 852 C C . ASN A 1 114 ? -12.831 -1.651 6.509 1.00 94.50 114 ASN A C 1
ATOM 854 O O . ASN A 1 114 ? -13.244 -2.803 6.672 1.00 94.50 114 ASN A O 1
ATOM 858 N N . ALA A 1 115 ? -11.936 -1.358 5.562 1.00 97.44 115 ALA A N 1
ATOM 859 C CA . ALA A 1 115 ? -11.289 -2.373 4.734 1.00 97.44 115 ALA A CA 1
ATOM 860 C C . ALA A 1 115 ? -10.287 -3.220 5.541 1.00 97.44 115 ALA A C 1
ATOM 862 O O . ALA A 1 115 ? -9.774 -2.801 6.584 1.00 97.44 115 ALA A O 1
ATOM 863 N N . THR A 1 116 ? -10.005 -4.428 5.045 1.00 98.38 116 THR A N 1
ATOM 864 C CA . THR A 1 116 ? -8.962 -5.310 5.596 1.00 98.38 116 THR A CA 1
ATOM 865 C C . THR A 1 116 ? -7.646 -5.032 4.882 1.00 98.38 116 THR A C 1
ATOM 867 O O . THR A 1 116 ? -7.614 -5.013 3.653 1.00 98.38 116 THR A O 1
ATOM 870 N N . VAL A 1 117 ? -6.561 -4.832 5.630 1.00 98.75 117 VAL A N 1
ATOM 871 C CA . VAL A 1 117 ? -5.233 -4.549 5.067 1.00 98.75 117 VAL A CA 1
ATOM 872 C C . VAL A 1 117 ? -4.376 -5.805 5.146 1.00 98.75 117 VAL A C 1
ATOM 874 O O . VAL A 1 117 ? -4.060 -6.262 6.236 1.00 98.75 117 VAL A O 1
ATOM 877 N N . HIS A 1 118 ? -3.962 -6.354 4.010 1.00 98.75 118 HIS A N 1
ATOM 878 C CA . HIS A 1 118 ? -2.989 -7.443 3.950 1.00 98.75 118 HIS A CA 1
ATOM 879 C C . HIS A 1 118 ? -1.592 -6.847 3.821 1.00 98.75 118 HIS A C 1
ATOM 881 O O . HIS A 1 118 ? -1.272 -6.232 2.804 1.00 98.75 118 HIS A O 1
ATOM 887 N N . SER A 1 119 ? -0.775 -6.994 4.860 1.00 98.50 119 SER A N 1
ATOM 888 C CA . SER A 1 119 ? 0.558 -6.399 4.921 1.00 98.50 119 SER A CA 1
ATOM 889 C C . SER A 1 119 ? 1.601 -7.303 4.270 1.00 98.50 119 SER A C 1
ATOM 891 O O . SER A 1 119 ? 1.846 -8.423 4.731 1.00 98.50 119 SER A O 1
ATOM 893 N N . ALA A 1 120 ? 2.232 -6.802 3.210 1.00 97.69 120 ALA A N 1
ATOM 894 C CA . ALA A 1 120 ? 3.335 -7.450 2.518 1.00 97.69 120 ALA A CA 1
ATOM 895 C C . ALA A 1 120 ? 4.602 -6.589 2.646 1.00 97.69 120 ALA A C 1
ATOM 897 O O . ALA A 1 120 ? 4.844 -5.645 1.892 1.00 97.69 120 ALA A O 1
ATOM 898 N N . ARG A 1 121 ? 5.424 -6.927 3.636 1.00 94.50 121 ARG A N 1
ATOM 899 C CA . ARG A 1 121 ? 6.701 -6.289 3.933 1.00 94.50 121 ARG A CA 1
ATOM 900 C C . ARG A 1 121 ? 7.790 -6.824 3.008 1.00 94.50 121 ARG A C 1
ATOM 902 O O . ARG A 1 121 ? 8.346 -7.894 3.243 1.00 94.50 121 ARG A O 1
ATOM 909 N N . PHE A 1 122 ? 8.127 -6.065 1.969 1.00 92.06 122 PHE A N 1
ATOM 910 C CA . PHE A 1 122 ? 9.177 -6.443 1.010 1.00 92.06 122 PHE A CA 1
ATOM 911 C C . PHE A 1 122 ? 10.561 -5.866 1.342 1.00 92.06 122 PHE A C 1
ATOM 913 O O . PHE A 1 122 ? 11.518 -6.096 0.605 1.00 92.06 122 PHE A O 1
ATOM 920 N N . ARG A 1 123 ? 10.682 -5.111 2.443 1.00 87.38 123 ARG A N 1
ATOM 921 C CA . ARG A 1 123 ? 11.946 -4.525 2.913 1.00 87.38 123 ARG A CA 1
ATOM 922 C C . ARG A 1 123 ? 12.152 -4.714 4.412 1.00 87.38 123 ARG A C 1
ATOM 924 O O . ARG A 1 123 ? 11.215 -4.646 5.205 1.00 87.38 123 ARG A O 1
ATOM 931 N N . THR A 1 124 ? 13.406 -4.918 4.804 1.00 84.00 124 THR A N 1
ATOM 932 C CA . THR A 1 124 ? 13.801 -5.091 6.209 1.00 84.00 124 THR A CA 1
ATOM 933 C C . THR A 1 124 ? 13.996 -3.760 6.939 1.00 84.00 124 THR A C 1
ATOM 935 O O . THR A 1 124 ? 13.792 -3.711 8.150 1.00 84.00 124 THR A O 1
ATOM 938 N N . THR A 1 125 ? 14.302 -2.680 6.214 1.00 80.06 125 THR A N 1
ATOM 939 C CA . THR A 1 125 ? 14.647 -1.349 6.744 1.00 80.06 125 THR A CA 1
ATOM 940 C C . THR A 1 125 ? 13.860 -0.226 6.058 1.00 80.06 125 THR A C 1
ATOM 942 O O . THR A 1 125 ? 13.421 -0.379 4.914 1.00 80.06 125 THR A O 1
ATOM 945 N N . CYS A 1 126 ? 13.695 0.904 6.755 1.00 76.94 126 CYS A N 1
ATOM 946 C CA . CYS A 1 126 ? 13.127 2.151 6.233 1.00 76.94 126 CYS A CA 1
ATOM 947 C C . CYS A 1 126 ? 14.225 3.138 5.800 1.00 76.94 126 CYS A C 1
ATOM 949 O O . CYS A 1 126 ? 13.939 4.292 5.461 1.00 76.94 126 CYS A O 1
ATOM 951 N N . VAL A 1 127 ? 15.493 2.722 5.834 1.00 73.19 127 VAL A N 1
ATOM 952 C CA . VAL A 1 127 ? 16.585 3.473 5.216 1.00 73.19 127 VAL A CA 1
ATOM 953 C C . VAL A 1 127 ? 16.395 3.447 3.702 1.00 73.19 127 VAL A C 1
ATOM 955 O O . VAL A 1 127 ? 16.021 2.427 3.121 1.00 73.19 127 VAL A O 1
ATOM 958 N N . PHE A 1 128 ? 16.609 4.607 3.086 1.00 64.62 128 PHE A N 1
ATOM 959 C CA . PHE A 1 128 ? 16.352 4.836 1.672 1.00 64.62 128 PHE A CA 1
ATOM 960 C C . PHE A 1 128 ? 17.050 3.787 0.790 1.00 64.62 128 PHE A C 1
ATOM 962 O O . PHE A 1 128 ? 18.249 3.559 0.932 1.00 64.62 128 PHE A O 1
ATOM 969 N N . GLU A 1 129 ? 16.263 3.166 -0.095 1.00 62.03 129 GLU A N 1
ATOM 970 C CA . GLU A 1 129 ? 16.685 2.284 -1.192 1.00 62.03 129 GLU A CA 1
ATOM 971 C C . GLU A 1 129 ? 17.723 1.214 -0.829 1.00 62.03 129 GLU A C 1
ATOM 973 O O . GLU A 1 129 ? 18.834 1.174 -1.356 1.00 62.03 129 GLU A O 1
ATOM 978 N N . SER A 1 130 ? 17.324 0.269 0.025 1.00 65.88 130 SER A N 1
ATOM 979 C CA . SER A 1 130 ? 18.047 -0.999 0.116 1.00 65.88 130 SER A CA 1
ATOM 980 C C . SER A 1 130 ? 17.953 -1.743 -1.229 1.00 65.88 130 SER A C 1
ATOM 982 O O . SER A 1 130 ? 16.834 -2.034 -1.665 1.00 65.88 130 SER A O 1
ATOM 984 N N . PRO A 1 131 ? 19.080 -2.135 -1.864 1.00 68.19 131 PRO A N 1
ATOM 985 C CA . PRO A 1 131 ? 19.086 -2.992 -3.056 1.00 68.19 131 PRO A CA 1
ATOM 986 C C . PRO A 1 131 ? 18.241 -4.265 -2.894 1.00 68.19 131 PRO A C 1
ATOM 988 O O . PRO A 1 131 ? 17.733 -4.811 -3.870 1.00 68.19 131 PRO A O 1
ATOM 991 N N . ALA A 1 132 ? 18.041 -4.712 -1.648 1.00 73.75 132 ALA A N 1
ATOM 992 C CA . ALA A 1 132 ? 17.215 -5.865 -1.311 1.00 73.75 132 ALA A CA 1
ATOM 993 C C . ALA A 1 132 ? 15.750 -5.733 -1.769 1.00 73.75 132 ALA A C 1
ATOM 995 O O . ALA A 1 132 ? 15.131 -6.759 -2.050 1.00 73.75 132 ALA A O 1
ATOM 996 N N . ILE A 1 133 ? 15.217 -4.509 -1.909 1.00 79.38 133 ILE A N 1
ATOM 997 C CA . ILE A 1 133 ? 13.851 -4.259 -2.407 1.00 79.38 133 ILE A CA 1
ATOM 998 C C . ILE A 1 133 ? 13.644 -4.905 -3.778 1.00 79.38 133 ILE A C 1
ATOM 1000 O O . ILE A 1 133 ? 12.615 -5.533 -4.018 1.00 79.38 133 ILE A O 1
ATOM 1004 N N . TRP A 1 134 ? 14.632 -4.769 -4.660 1.00 81.44 134 TRP A N 1
ATOM 1005 C CA . TRP A 1 134 ? 14.544 -5.207 -6.053 1.00 81.44 134 TRP A CA 1
ATOM 1006 C C . TRP A 1 134 ? 15.094 -6.618 -6.270 1.00 81.44 134 TRP A C 1
ATOM 1008 O O . TRP A 1 134 ? 14.990 -7.169 -7.363 1.00 81.44 134 TRP A O 1
ATOM 1018 N N . SER A 1 135 ? 15.651 -7.232 -5.225 1.00 81.38 135 SER A N 1
ATOM 1019 C CA . SER A 1 135 ? 16.089 -8.6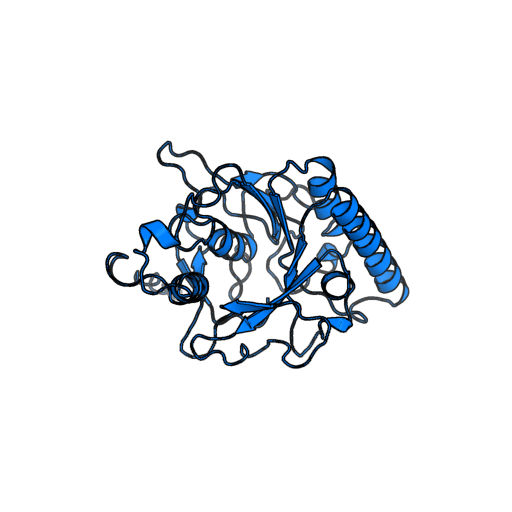24 -5.278 1.00 81.38 135 SER A CA 1
ATOM 1020 C C . SER A 1 135 ? 14.901 -9.568 -5.524 1.00 81.38 135 SER A C 1
ATOM 1022 O O . SER A 1 135 ? 13.768 -9.230 -5.170 1.00 81.38 135 SER A O 1
ATOM 1024 N N . PRO A 1 136 ? 15.121 -10.789 -6.051 1.00 83.31 136 PRO A N 1
ATOM 1025 C CA . PRO A 1 136 ? 14.051 -11.776 -6.209 1.00 83.31 136 PRO A CA 1
ATOM 1026 C C . PRO A 1 136 ? 13.233 -12.027 -4.928 1.00 83.31 136 PRO A C 1
ATOM 1028 O O . PRO A 1 136 ? 12.031 -12.275 -5.010 1.00 83.31 136 PRO A O 1
ATOM 1031 N N . GLY A 1 137 ? 13.864 -11.927 -3.749 1.00 86.19 137 GLY A N 1
ATOM 1032 C CA . GLY A 1 137 ? 13.220 -12.094 -2.440 1.00 86.19 137 GLY A CA 1
ATOM 1033 C C . GLY A 1 137 ? 12.446 -10.871 -1.929 1.00 86.19 137 GLY A C 1
ATOM 1034 O O . GLY A 1 137 ? 11.687 -11.006 -0.975 1.00 86.19 137 GLY A O 1
ATOM 1035 N N . GLY A 1 138 ? 12.616 -9.699 -2.547 1.00 90.62 138 GLY A N 1
ATOM 1036 C CA . GLY A 1 138 ? 11.955 -8.450 -2.166 1.00 90.62 138 GLY A CA 1
ATOM 1037 C C . GLY A 1 138 ? 10.573 -8.291 -2.804 1.00 90.62 138 GLY A C 1
ATOM 1038 O O . GLY A 1 138 ? 9.686 -9.135 -2.648 1.00 90.62 138 GLY A O 1
ATOM 1039 N N . LEU A 1 139 ? 10.377 -7.190 -3.536 1.00 92.62 139 LEU A N 1
ATOM 1040 C CA . LEU A 1 139 ? 9.105 -6.829 -4.166 1.00 92.62 139 LEU A CA 1
ATOM 1041 C C . LEU A 1 139 ? 8.532 -7.940 -5.071 1.00 92.62 139 LEU A C 1
ATOM 1043 O O . LEU A 1 139 ? 7.336 -8.214 -4.950 1.00 92.62 139 LEU A O 1
ATOM 1047 N N . PRO A 1 140 ? 9.323 -8.636 -5.918 1.00 93.81 140 PRO A N 1
ATOM 1048 C CA . PRO A 1 140 ? 8.802 -9.734 -6.732 1.00 93.81 140 PRO A CA 1
ATOM 1049 C C . PRO A 1 140 ? 8.130 -10.842 -5.902 1.00 93.81 140 PRO A C 1
ATOM 1051 O O . PRO A 1 140 ? 7.026 -11.274 -6.236 1.00 93.81 140 PRO A O 1
ATOM 1054 N N . SER A 1 141 ? 8.742 -11.266 -4.793 1.00 95.75 141 SER A N 1
ATOM 1055 C CA . SER A 1 141 ? 8.169 -12.297 -3.913 1.00 95.75 141 SER A CA 1
ATOM 1056 C C . SER A 1 141 ? 6.946 -11.798 -3.136 1.00 95.75 141 SER A C 1
ATOM 1058 O O . SER A 1 141 ? 5.982 -12.543 -2.957 1.00 95.75 141 SER A O 1
ATOM 1060 N N . ALA A 1 142 ? 6.930 -10.524 -2.734 1.00 96.94 142 ALA A N 1
ATOM 1061 C CA . ALA A 1 142 ? 5.755 -9.912 -2.113 1.00 96.94 142 ALA A CA 1
ATOM 1062 C C . ALA A 1 142 ? 4.552 -9.870 -3.071 1.00 96.94 142 ALA A C 1
ATOM 1064 O O . ALA A 1 142 ? 3.433 -10.205 -2.682 1.00 96.94 142 ALA A O 1
ATOM 1065 N N . MET A 1 143 ? 4.781 -9.526 -4.342 1.00 97.75 143 MET A N 1
ATOM 1066 C CA . MET A 1 143 ? 3.750 -9.597 -5.380 1.00 97.75 143 MET A CA 1
ATOM 1067 C C . MET A 1 143 ? 3.262 -11.036 -5.590 1.00 97.75 143 MET A C 1
ATOM 1069 O O . MET A 1 143 ? 2.058 -11.248 -5.701 1.00 97.75 143 MET A O 1
ATOM 1073 N N . ASP A 1 144 ? 4.150 -12.035 -5.591 1.00 98.19 144 ASP A N 1
ATOM 1074 C CA . ASP A 1 144 ? 3.753 -13.446 -5.724 1.00 98.19 144 ASP A CA 1
ATOM 1075 C C . ASP A 1 144 ? 2.867 -13.913 -4.556 1.00 98.19 144 ASP A C 1
ATOM 1077 O O . ASP A 1 144 ? 1.881 -14.630 -4.767 1.00 98.19 144 ASP A O 1
ATOM 1081 N N . ALA A 1 145 ? 3.161 -13.468 -3.330 1.00 98.19 145 ALA A N 1
ATOM 1082 C CA . ALA A 1 145 ? 2.327 -13.743 -2.160 1.00 98.19 145 ALA A CA 1
ATOM 1083 C C . ALA A 1 145 ? 0.912 -13.167 -2.325 1.00 98.19 145 ALA A C 1
ATOM 1085 O O . ALA A 1 145 ? -0.074 -13.844 -2.036 1.00 98.19 145 ALA A O 1
ATOM 1086 N N . VAL A 1 146 ? 0.786 -11.955 -2.870 1.00 98.50 146 VAL A N 1
ATOM 1087 C CA . VAL A 1 146 ? -0.523 -11.348 -3.153 1.00 98.50 146 VAL A CA 1
ATOM 1088 C C . VAL A 1 146 ? -1.240 -12.080 -4.284 1.00 98.50 146 VAL A C 1
ATOM 1090 O O . VAL A 1 146 ? -2.389 -12.477 -4.131 1.00 98.50 146 VAL A O 1
ATOM 1093 N N . LEU A 1 147 ? -0.565 -12.336 -5.405 1.00 98.38 147 LEU A N 1
ATOM 1094 C CA . LEU A 1 147 ? -1.155 -12.986 -6.583 1.00 98.38 147 LEU A CA 1
ATOM 1095 C C . LEU A 1 147 ? -1.586 -14.440 -6.332 1.00 98.38 147 LEU A C 1
ATOM 1097 O O . LEU A 1 147 ? -2.390 -14.980 -7.094 1.00 98.38 147 LEU A O 1
ATOM 1101 N N . SER A 1 148 ? -1.046 -15.089 -5.299 1.00 97.94 148 SER A N 1
ATOM 1102 C CA . SER A 1 148 ? -1.432 -16.444 -4.881 1.00 97.94 148 SER A CA 1
ATOM 1103 C C . SER A 1 148 ? -2.539 -16.475 -3.824 1.00 97.94 148 SER A C 1
ATOM 1105 O O . SER A 1 148 ? -3.201 -17.501 -3.680 1.00 97.94 148 SER A O 1
ATOM 1107 N N . THR A 1 149 ? -2.774 -15.366 -3.120 1.00 96.88 149 THR A N 1
ATOM 1108 C CA . THR A 1 149 ? -3.763 -15.260 -2.030 1.00 96.88 149 THR A CA 1
ATOM 1109 C C . THR A 1 149 ? -4.876 -14.252 -2.317 1.00 96.88 149 THR A C 1
ATOM 1111 O O . THR A 1 149 ? -5.729 -14.021 -1.460 1.00 96.88 149 THR A O 1
ATOM 1114 N N . PHE A 1 150 ? -4.874 -13.650 -3.509 1.00 97.81 150 PHE A N 1
ATOM 1115 C CA . PHE A 1 150 ? -5.816 -12.611 -3.900 1.00 97.81 150 PHE A CA 1
ATOM 1116 C C . PHE A 1 150 ? -7.272 -13.075 -3.756 1.00 97.81 150 PHE A C 1
ATOM 1118 O O . PHE A 1 150 ? -7.676 -14.102 -4.304 1.00 97.81 150 PHE A O 1
ATOM 1125 N N . GLN A 1 151 ? -8.062 -12.276 -3.040 1.00 97.19 151 GLN A N 1
ATOM 1126 C CA . GLN A 1 151 ? -9.490 -12.471 -2.824 1.00 97.19 151 GLN A CA 1
ATOM 1127 C C . GLN A 1 151 ? -10.259 -11.211 -3.255 1.00 97.19 151 GLN A C 1
ATOM 1129 O O . GLN A 1 151 ? -10.114 -10.162 -2.614 1.00 97.19 151 GLN A O 1
ATOM 1134 N N . PRO A 1 152 ? -11.087 -11.281 -4.316 1.00 95.50 152 PRO A N 1
ATOM 1135 C CA . PRO A 1 152 ? -11.941 -10.166 -4.704 1.00 95.50 152 PRO A CA 1
ATOM 1136 C C . PRO A 1 152 ? -13.114 -9.987 -3.712 1.00 95.50 152 PRO A C 1
ATOM 1138 O O . PRO A 1 152 ? -13.624 -10.983 -3.195 1.00 95.50 152 PRO A O 1
ATOM 1141 N N . PRO A 1 153 ? -13.596 -8.749 -3.485 1.00 96.56 153 PRO A N 1
ATOM 1142 C CA . PRO A 1 153 ? -13.068 -7.495 -4.020 1.00 96.56 153 PRO A CA 1
ATOM 1143 C C . PRO A 1 153 ? -11.777 -7.069 -3.302 1.00 96.56 153 PRO A C 1
ATOM 1145 O O . PRO A 1 153 ? -11.690 -7.094 -2.075 1.00 96.56 153 PRO A O 1
ATOM 1148 N N . GLY A 1 154 ? -10.775 -6.626 -4.060 1.00 97.12 154 GLY A N 1
ATOM 1149 C CA . GLY A 1 154 ? -9.543 -6.113 -3.477 1.00 97.12 154 GLY A CA 1
ATOM 1150 C C . GLY A 1 154 ? -8.662 -5.364 -4.465 1.00 97.12 154 GLY A C 1
ATOM 1151 O O . GLY A 1 154 ? -8.851 -5.475 -5.673 1.00 97.12 154 GLY A O 1
ATOM 1152 N N . VAL A 1 155 ? -7.721 -4.593 -3.928 1.00 98.06 155 VAL A N 1
ATOM 1153 C CA . VAL A 1 155 ? -6.753 -3.781 -4.675 1.00 98.06 155 VAL A CA 1
ATOM 1154 C C . VAL A 1 155 ? -5.347 -4.032 -4.147 1.00 98.06 155 VAL A C 1
ATOM 1156 O O . VAL A 1 155 ? -5.167 -4.315 -2.961 1.00 98.06 155 VAL A O 1
ATOM 1159 N N . MET A 1 156 ? -4.348 -3.918 -5.015 1.00 98.31 156 MET A N 1
ATOM 1160 C CA . MET A 1 156 ? -2.938 -3.937 -4.638 1.00 98.31 156 MET A CA 1
ATOM 1161 C C . MET A 1 156 ? -2.411 -2.506 -4.621 1.00 98.31 156 MET A C 1
ATOM 1163 O O . MET A 1 156 ? -2.633 -1.767 -5.574 1.00 98.31 156 MET A O 1
ATOM 1167 N N . VAL A 1 157 ? -1.711 -2.120 -3.560 1.00 97.31 157 VAL A N 1
ATOM 1168 C CA . VAL A 1 157 ? -1.013 -0.835 -3.461 1.00 97.31 157 VAL A CA 1
ATOM 1169 C C . VAL A 1 157 ? 0.468 -1.126 -3.289 1.00 97.31 157 VAL A C 1
ATOM 1171 O O . VAL A 1 157 ? 0.851 -1.843 -2.364 1.00 97.31 157 VAL A O 1
ATOM 1174 N N . ILE A 1 158 ? 1.287 -0.594 -4.191 1.00 94.12 158 ILE A N 1
ATOM 1175 C CA . ILE A 1 158 ? 2.741 -0.739 -4.154 1.00 94.12 158 ILE A CA 1
ATOM 1176 C C . ILE A 1 158 ? 3.338 0.608 -3.749 1.00 94.12 158 ILE A C 1
ATOM 1178 O O . ILE A 1 158 ? 3.377 1.546 -4.543 1.00 94.12 158 ILE A O 1
ATOM 1182 N N . ASP A 1 159 ? 3.788 0.691 -2.498 1.00 88.31 159 ASP A N 1
ATOM 1183 C CA . ASP A 1 159 ? 4.391 1.884 -1.893 1.00 88.31 159 ASP A CA 1
ATOM 1184 C C . ASP A 1 159 ? 5.909 1.912 -2.136 1.00 88.31 159 ASP A C 1
ATOM 1186 O O . ASP A 1 159 ? 6.747 1.734 -1.240 1.00 88.31 159 ASP A O 1
ATOM 1190 N N . THR A 1 160 ? 6.264 2.033 -3.413 1.00 82.88 160 THR A N 1
ATOM 1191 C CA . THR A 1 160 ? 7.629 2.290 -3.865 1.00 82.88 160 THR A CA 1
ATOM 1192 C C . THR A 1 160 ? 7.619 2.797 -5.297 1.00 82.88 160 THR A C 1
ATOM 1194 O O . THR A 1 160 ? 6.732 2.477 -6.086 1.00 82.88 160 THR A O 1
ATOM 1197 N N . TRP A 1 161 ? 8.669 3.525 -5.645 1.00 71.88 161 TRP A N 1
ATOM 1198 C CA . TRP A 1 161 ? 9.012 3.875 -7.009 1.00 71.88 161 TRP A CA 1
ATOM 1199 C C . TRP A 1 161 ? 10.380 3.311 -7.356 1.00 71.88 161 TRP A C 1
ATOM 1201 O O . TRP A 1 161 ? 11.246 3.120 -6.500 1.00 71.88 161 TRP A O 1
ATOM 1211 N N . TRP A 1 162 ? 10.573 3.071 -8.644 1.00 67.31 162 TRP A N 1
ATOM 1212 C CA . TRP A 1 162 ? 11.835 2.633 -9.209 1.00 67.31 162 TRP A CA 1
ATOM 1213 C C . TRP A 1 162 ? 12.242 3.561 -10.349 1.00 67.31 162 TRP A C 1
ATOM 1215 O O . TRP A 1 162 ? 11.389 4.139 -11.016 1.00 67.31 162 TRP A O 1
ATOM 1225 N N . SER A 1 163 ? 13.545 3.672 -10.589 1.00 60.97 163 SER A N 1
ATOM 1226 C CA . SER A 1 163 ? 14.104 4.230 -11.816 1.00 60.97 163 SER A CA 1
ATOM 1227 C C . SER A 1 163 ? 15.086 3.209 -12.385 1.00 60.97 163 SER A C 1
ATOM 1229 O O . SER A 1 163 ? 15.886 2.685 -11.606 1.00 60.97 163 SER A O 1
ATOM 1231 N N . PRO A 1 164 ? 15.080 2.945 -13.699 1.00 55.94 164 PRO A N 1
ATOM 1232 C CA . PRO A 1 164 ? 16.178 2.238 -14.348 1.00 55.94 164 PRO A CA 1
ATOM 1233 C C . PRO A 1 164 ? 17.495 3.010 -14.150 1.00 55.94 164 PRO A C 1
ATOM 1235 O O . PRO A 1 164 ? 17.489 4.185 -13.767 1.00 55.94 164 PRO A O 1
ATOM 1238 N N . ASP A 1 165 ? 18.611 2.318 -14.369 1.00 57.62 165 ASP A N 1
ATOM 1239 C CA . ASP A 1 165 ? 20.000 2.742 -14.160 1.00 57.62 165 ASP A CA 1
ATOM 1240 C C . ASP A 1 165 ? 20.421 2.876 -12.683 1.00 57.62 165 ASP A C 1
ATOM 1242 O O . ASP A 1 165 ? 21.416 3.527 -12.349 1.00 57.62 165 ASP A O 1
ATOM 1246 N N . ARG A 1 166 ? 19.670 2.246 -11.768 1.00 61.25 166 ARG A N 1
ATOM 1247 C CA . ARG A 1 166 ? 20.000 2.172 -10.329 1.00 61.25 166 ARG A CA 1
ATOM 1248 C C . ARG A 1 166 ? 20.828 0.930 -9.979 1.00 61.25 166 ARG A C 1
ATOM 1250 O O . ARG A 1 166 ? 21.467 0.919 -8.926 1.00 61.25 166 ARG A O 1
ATOM 1257 N N . MET A 1 167 ? 20.827 -0.096 -10.835 1.00 59.38 167 MET A N 1
ATOM 1258 C CA . MET A 1 167 ? 21.648 -1.306 -10.707 1.00 59.38 167 MET A CA 1
ATOM 1259 C C . MET A 1 167 ? 22.498 -1.538 -11.964 1.00 59.38 167 MET A C 1
ATOM 1261 O O . MET A 1 167 ? 22.586 -0.683 -12.844 1.00 59.38 167 MET A O 1
ATOM 1265 N N . SER A 1 168 ? 23.187 -2.682 -12.040 1.00 59.06 168 SER A N 1
ATOM 1266 C CA . SER A 1 168 ? 23.834 -3.074 -13.290 1.00 59.06 168 SER A CA 1
ATOM 1267 C C . SER A 1 168 ? 22.779 -3.273 -14.391 1.00 59.06 168 SER A C 1
ATOM 1269 O O . SER A 1 168 ? 21.648 -3.670 -14.116 1.00 59.06 168 SER A O 1
ATOM 1271 N N . TYR A 1 169 ? 23.145 -3.021 -15.651 1.00 58.03 169 TYR A N 1
ATOM 1272 C CA . TYR A 1 169 ? 22.220 -3.105 -16.791 1.00 58.03 169 TYR A CA 1
ATOM 1273 C C . TYR A 1 169 ? 21.503 -4.467 -16.915 1.00 58.03 169 TYR A C 1
ATOM 1275 O O . TYR A 1 169 ? 20.347 -4.536 -17.338 1.00 58.03 169 TYR A O 1
ATOM 1283 N N . ASP A 1 170 ? 22.173 -5.563 -16.547 1.00 63.62 170 ASP A N 1
ATOM 1284 C CA . ASP A 1 170 ? 21.580 -6.905 -16.577 1.00 63.62 170 ASP A CA 1
ATOM 1285 C C . ASP A 1 170 ? 20.565 -7.122 -15.446 1.00 63.62 170 ASP A C 1
ATOM 1287 O O . ASP A 1 170 ? 19.510 -7.721 -15.687 1.00 63.62 170 ASP A O 1
ATOM 1291 N N . ASP A 1 171 ? 20.832 -6.578 -14.256 1.00 71.31 171 ASP A N 1
ATOM 1292 C CA . ASP A 1 171 ? 19.915 -6.647 -13.113 1.00 71.31 171 ASP A CA 1
ATOM 1293 C C . ASP A 1 171 ? 18.628 -5.862 -13.395 1.00 71.31 171 ASP A C 1
ATOM 1295 O O . ASP A 1 171 ? 17.526 -6.366 -13.164 1.00 71.31 171 ASP A O 1
ATOM 1299 N N . ASP A 1 172 ? 18.747 -4.675 -13.996 1.00 75.12 172 ASP A N 1
ATOM 1300 C CA . ASP A 1 172 ? 17.592 -3.848 -14.344 1.00 75.12 172 ASP A CA 1
ATOM 1301 C C . ASP A 1 172 ? 16.669 -4.557 -15.343 1.00 75.12 172 ASP A C 1
ATOM 1303 O O . ASP A 1 172 ? 15.455 -4.620 -15.136 1.00 75.12 172 ASP A O 1
ATOM 1307 N N . ARG A 1 173 ? 17.211 -5.171 -16.405 1.00 80.25 173 ARG A N 1
ATOM 1308 C CA . ARG A 1 173 ? 16.386 -5.918 -17.376 1.00 80.25 173 ARG A CA 1
ATOM 1309 C C . ARG A 1 173 ? 15.658 -7.093 -16.735 1.00 80.25 173 ARG A C 1
ATOM 1311 O O . ARG A 1 173 ? 14.494 -7.340 -17.062 1.00 80.25 173 ARG A O 1
ATOM 1318 N N . TYR A 1 174 ? 16.329 -7.811 -15.836 1.00 83.25 174 TYR A N 1
ATOM 1319 C CA . TYR A 1 174 ? 15.717 -8.912 -15.103 1.00 83.25 174 TYR A CA 1
ATOM 1320 C C . TYR A 1 174 ? 14.556 -8.422 -14.225 1.00 83.25 174 TYR A C 1
ATOM 1322 O O . TYR A 1 174 ? 13.461 -8.983 -14.296 1.00 83.25 174 TYR A O 1
ATOM 1330 N N . ILE A 1 175 ? 14.761 -7.350 -13.454 1.00 84.69 175 ILE A N 1
ATOM 1331 C CA . ILE A 1 175 ? 13.739 -6.781 -12.566 1.00 84.69 175 ILE A CA 1
ATOM 1332 C C . ILE A 1 175 ? 12.548 -6.250 -13.371 1.00 84.69 175 ILE A C 1
ATOM 1334 O O . ILE A 1 175 ? 11.410 -6.592 -13.042 1.00 84.69 175 ILE A O 1
ATOM 1338 N N . GLN A 1 176 ? 12.784 -5.504 -14.464 1.00 86.69 176 GLN A N 1
ATOM 1339 C CA . GLN A 1 176 ? 11.714 -5.037 -15.361 1.00 86.69 176 GLN A CA 1
ATOM 1340 C C . GLN A 1 176 ? 10.844 -6.223 -15.816 1.00 86.69 176 GLN A C 1
ATOM 1342 O O . GLN A 1 176 ? 9.619 -6.191 -15.692 1.00 86.69 176 GLN A O 1
ATOM 1347 N N . ALA A 1 177 ? 11.470 -7.298 -16.313 1.00 90.00 177 ALA A N 1
ATOM 1348 C CA . ALA A 1 177 ? 10.758 -8.477 -16.805 1.00 90.00 177 ALA A CA 1
ATOM 1349 C C . ALA A 1 177 ? 9.997 -9.212 -15.687 1.00 90.00 177 ALA A C 1
ATOM 1351 O O . ALA A 1 177 ? 8.858 -9.645 -15.887 1.00 90.00 177 ALA A O 1
ATOM 1352 N N . ALA A 1 178 ? 10.602 -9.326 -14.503 1.00 91.38 178 ALA A N 1
ATOM 1353 C CA . ALA A 1 178 ? 10.005 -9.977 -13.345 1.00 91.38 178 ALA A CA 1
ATOM 1354 C C . ALA A 1 178 ? 8.754 -9.237 -12.847 1.00 91.38 178 ALA A C 1
ATOM 1356 O O . ALA A 1 178 ? 7.729 -9.877 -12.593 1.00 91.38 178 ALA A O 1
ATOM 1357 N N . LEU A 1 179 ? 8.820 -7.909 -12.721 1.00 92.88 179 LEU A N 1
ATOM 1358 C CA . LEU A 1 179 ? 7.679 -7.087 -12.319 1.00 92.88 179 LEU A CA 1
ATOM 1359 C C . LEU A 1 179 ? 6.598 -7.091 -13.404 1.00 92.88 179 LEU A C 1
ATOM 1361 O O . LEU A 1 179 ? 5.428 -7.305 -13.087 1.00 92.88 179 LEU A O 1
ATOM 1365 N N . LYS A 1 180 ? 6.983 -6.979 -14.685 1.00 94.50 180 LYS A N 1
ATOM 1366 C CA . LYS A 1 180 ? 6.039 -7.048 -15.808 1.00 94.50 180 LYS A CA 1
ATOM 1367 C C . LYS A 1 180 ? 5.193 -8.322 -15.767 1.00 94.50 180 LYS A C 1
ATOM 1369 O O . LYS A 1 180 ? 3.971 -8.245 -15.808 1.00 94.50 180 LYS A O 1
ATOM 1374 N N . ALA A 1 181 ? 5.825 -9.488 -15.625 1.00 96.25 181 ALA A N 1
ATOM 1375 C CA . ALA A 1 181 ? 5.114 -10.769 -15.606 1.00 96.25 181 ALA A CA 1
ATOM 1376 C C . ALA A 1 181 ? 4.075 -10.864 -14.468 1.00 96.25 181 ALA A C 1
ATOM 1378 O O . ALA A 1 181 ? 3.031 -11.503 -14.612 1.00 96.25 181 ALA A O 1
ATOM 1379 N N . ARG A 1 182 ? 4.343 -10.213 -13.332 1.00 97.12 182 ARG A N 1
ATOM 1380 C CA . ARG A 1 182 ? 3.433 -10.167 -12.179 1.00 97.12 182 ARG A CA 1
ATOM 1381 C C . ARG A 1 182 ? 2.277 -9.198 -12.400 1.00 97.12 182 ARG A C 1
ATOM 1383 O O . ARG A 1 182 ? 1.153 -9.520 -12.025 1.00 97.12 182 ARG A O 1
ATOM 1390 N N . LEU A 1 183 ? 2.523 -8.063 -13.050 1.00 97.31 183 LEU A N 1
ATOM 1391 C CA . LEU A 1 183 ? 1.472 -7.125 -13.450 1.00 97.31 183 LEU A CA 1
ATOM 1392 C C . LEU A 1 183 ? 0.562 -7.713 -14.536 1.00 97.31 183 LEU A C 1
ATOM 1394 O O . LEU A 1 183 ? -0.657 -7.600 -14.426 1.00 97.31 183 LEU A O 1
ATOM 1398 N N . ASP A 1 184 ? 1.123 -8.428 -15.517 1.00 97.75 184 ASP A N 1
ATOM 1399 C CA . ASP A 1 184 ? 0.347 -9.200 -16.499 1.00 97.75 184 ASP A CA 1
ATOM 1400 C C . ASP A 1 184 ? -0.575 -10.208 -15.784 1.00 97.75 184 ASP A C 1
ATOM 1402 O O . ASP A 1 184 ? -1.756 -10.344 -16.110 1.00 97.75 184 ASP A O 1
ATOM 1406 N N . ARG A 1 185 ? -0.069 -10.886 -14.743 1.00 97.69 185 ARG A N 1
ATOM 1407 C CA . ARG A 1 185 ? -0.877 -11.802 -13.927 1.00 97.69 185 ARG A CA 1
ATOM 1408 C C . ARG A 1 185 ? -1.944 -11.076 -13.100 1.00 97.69 185 ARG A C 1
ATOM 1410 O O . ARG A 1 185 ? -3.063 -11.579 -13.018 1.00 97.69 185 ARG A O 1
ATOM 1417 N N . ALA A 1 186 ? -1.633 -9.921 -12.512 1.00 97.75 186 ALA A N 1
ATOM 1418 C CA . ALA A 1 186 ? -2.612 -9.097 -11.798 1.00 97.75 186 ALA A CA 1
ATOM 1419 C C . ALA A 1 186 ? -3.777 -8.697 -12.720 1.00 97.75 186 ALA A C 1
ATOM 1421 O O . ALA A 1 186 ? -4.940 -8.827 -12.340 1.00 97.75 186 ALA A O 1
ATOM 1422 N N . GLN A 1 187 ? -3.467 -8.322 -13.966 1.00 96.62 187 GLN A N 1
ATOM 1423 C CA . GLN A 1 187 ? -4.458 -7.989 -14.986 1.00 96.62 187 GLN A CA 1
ATOM 1424 C C . GLN A 1 187 ? -5.394 -9.162 -15.296 1.00 96.62 187 GLN A C 1
ATOM 1426 O O . GLN A 1 187 ? -6.609 -8.981 -15.340 1.00 96.62 187 GLN A O 1
ATOM 1431 N N . VAL A 1 188 ? -4.849 -10.373 -15.466 1.00 96.69 188 VAL A N 1
ATOM 1432 C CA . VAL A 1 188 ? -5.647 -11.590 -15.710 1.00 96.69 188 VAL A CA 1
ATOM 1433 C C . VAL A 1 188 ? -6.572 -11.908 -14.532 1.00 96.69 188 VAL A C 1
ATOM 1435 O O . VAL A 1 188 ? -7.693 -12.3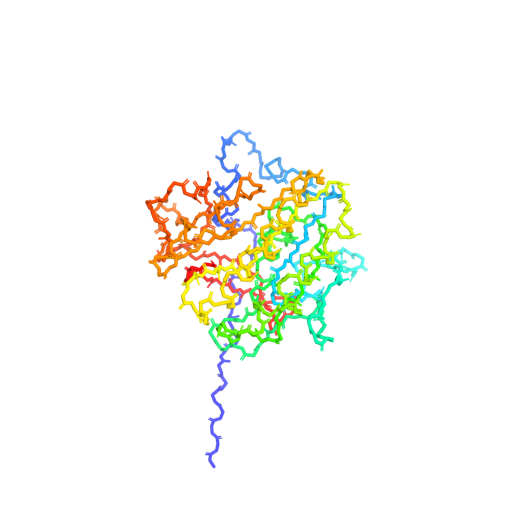66 -14.741 1.00 96.69 188 VAL A O 1
ATOM 1438 N N . LEU A 1 189 ? -6.128 -11.645 -13.300 1.00 96.19 189 LEU A N 1
ATOM 1439 C CA . LEU A 1 189 ? -6.942 -11.819 -12.093 1.00 96.19 189 LEU A CA 1
ATOM 1440 C C . LEU A 1 189 ? -7.994 -10.715 -11.904 1.00 96.19 189 LEU A C 1
ATOM 1442 O O . LEU A 1 189 ? -8.828 -10.828 -11.007 1.00 96.19 189 LEU A O 1
ATOM 1446 N N . GLY A 1 190 ? -7.955 -9.651 -12.712 1.00 96.06 190 GLY A N 1
ATOM 1447 C CA . GLY A 1 190 ? -8.788 -8.468 -12.509 1.00 96.06 190 GLY A CA 1
ATOM 1448 C C . GLY A 1 190 ? -8.464 -7.735 -11.205 1.00 96.06 190 GLY A C 1
ATOM 1449 O O . GLY A 1 190 ? -9.358 -7.133 -10.619 1.00 96.06 190 GLY A O 1
ATOM 1450 N N . LEU A 1 191 ? -7.215 -7.819 -10.735 1.00 97.19 191 LEU A N 1
ATOM 1451 C CA . LEU A 1 191 ? -6.716 -7.136 -9.543 1.00 97.19 191 LEU A CA 1
ATOM 1452 C C . LEU A 1 191 ? -6.225 -5.733 -9.930 1.00 97.19 191 LEU A C 1
ATOM 1454 O O . LEU A 1 191 ? -5.186 -5.633 -10.584 1.00 97.19 191 LEU A O 1
ATOM 1458 N N . PRO A 1 192 ? -6.917 -4.648 -9.528 1.00 96.69 192 PRO A N 1
ATOM 1459 C CA . PRO A 1 192 ? -6.428 -3.294 -9.750 1.00 96.69 192 PRO A CA 1
ATOM 1460 C C . PRO A 1 192 ? -5.157 -3.055 -8.936 1.00 96.69 192 PRO A C 1
ATOM 1462 O O . PRO A 1 192 ? -5.112 -3.370 -7.742 1.00 96.69 192 PRO A O 1
ATOM 1465 N N . VAL A 1 193 ? -4.141 -2.477 -9.574 1.00 97.50 193 VAL A N 1
ATOM 1466 C CA . VAL A 1 193 ? -2.854 -2.171 -8.945 1.00 97.50 193 VAL A CA 1
ATOM 1467 C C . VAL A 1 193 ? -2.644 -0.662 -8.947 1.00 97.50 193 VAL A C 1
ATOM 1469 O O . VAL A 1 193 ? -2.654 -0.040 -10.002 1.00 97.50 193 VAL A O 1
ATOM 1472 N N . PHE A 1 194 ? -2.438 -0.073 -7.777 1.00 96.00 194 PHE A N 1
ATOM 1473 C CA . PHE A 1 194 ? -2.097 1.334 -7.609 1.00 96.00 194 PHE A CA 1
ATOM 1474 C C . PHE A 1 194 ? -0.618 1.458 -7.274 1.00 96.00 194 PHE A C 1
ATOM 1476 O O . PHE A 1 194 ? -0.106 0.752 -6.399 1.00 96.00 194 PHE A O 1
ATOM 1483 N N . VAL A 1 195 ? 0.054 2.368 -7.966 1.00 92.94 195 VAL A N 1
ATOM 1484 C CA . VAL A 1 195 ? 1.480 2.640 -7.783 1.00 92.94 195 VAL A CA 1
ATOM 1485 C C . VAL A 1 195 ? 1.692 4.138 -7.638 1.00 92.94 195 VAL A C 1
ATOM 1487 O O . VAL A 1 195 ? 0.895 4.951 -8.125 1.00 92.94 195 VAL A O 1
ATOM 1490 N N . THR A 1 196 ? 2.779 4.522 -6.985 1.00 86.75 196 THR A N 1
ATOM 1491 C CA . THR A 1 196 ? 3.201 5.919 -6.997 1.00 86.75 196 THR A CA 1
ATOM 1492 C C . THR A 1 196 ? 3.748 6.237 -8.390 1.00 86.75 196 THR A C 1
ATOM 1494 O O . THR A 1 196 ? 4.453 5.432 -8.998 1.00 86.75 196 THR A O 1
ATOM 1497 N N . ALA A 1 197 ? 3.419 7.407 -8.942 1.00 84.12 197 ALA A N 1
ATOM 1498 C CA . ALA A 1 197 ? 3.944 7.807 -10.250 1.00 84.12 197 ALA A CA 1
ATOM 1499 C C . ALA A 1 197 ? 5.463 8.100 -10.221 1.00 84.12 197 ALA A C 1
ATOM 1501 O O . ALA A 1 197 ? 6.054 8.402 -11.252 1.00 84.12 197 ALA A O 1
ATOM 1502 N N . GLY A 1 198 ? 6.114 8.024 -9.059 1.00 75.31 198 GLY A N 1
ATOM 1503 C CA . GLY A 1 198 ? 7.522 8.358 -8.881 1.00 75.31 198 GLY A CA 1
ATOM 1504 C C . GLY A 1 198 ? 7.749 9.832 -8.568 1.00 75.31 198 GLY A C 1
ATOM 1505 O O . GLY A 1 198 ? 6.876 10.530 -8.047 1.00 75.31 198 GLY A O 1
ATOM 1506 N N . THR A 1 199 ? 8.959 10.310 -8.857 1.00 71.31 199 THR A N 1
ATOM 1507 C CA . THR A 1 199 ? 9.409 11.664 -8.500 1.00 71.31 199 THR A CA 1
ATOM 1508 C C . THR A 1 199 ? 10.042 12.363 -9.697 1.00 71.31 199 THR A C 1
ATOM 1510 O O . THR A 1 199 ? 10.377 11.729 -10.691 1.00 71.31 199 THR A O 1
ATOM 1513 N N . GLY A 1 200 ? 10.285 13.672 -9.614 1.00 66.56 200 GLY A N 1
ATOM 1514 C CA . GLY A 1 200 ? 11.033 14.390 -10.659 1.00 66.56 200 GLY A CA 1
ATOM 1515 C C . GLY A 1 200 ? 12.444 13.837 -10.945 1.00 66.56 200 GLY A C 1
ATOM 1516 O O . GLY A 1 200 ? 13.011 14.152 -11.986 1.00 66.56 200 GLY A O 1
ATOM 1517 N N . LEU A 1 201 ? 13.005 13.010 -10.049 1.00 67.69 201 LEU A N 1
ATOM 1518 C CA . LEU A 1 201 ? 14.298 12.324 -10.212 1.00 67.69 201 LEU A CA 1
ATOM 1519 C C . LEU A 1 201 ? 14.166 10.880 -10.735 1.00 67.69 201 LEU A C 1
ATOM 1521 O O . LEU A 1 201 ? 15.178 10.213 -10.939 1.00 67.69 201 LEU A O 1
ATOM 1525 N N . ALA A 1 202 ? 12.937 10.392 -10.898 1.00 72.88 202 ALA A N 1
ATOM 1526 C CA . ALA A 1 202 ? 12.591 9.075 -11.421 1.00 72.88 202 ALA A CA 1
ATOM 1527 C C . ALA A 1 202 ? 11.277 9.191 -12.202 1.00 72.88 202 ALA A C 1
ATOM 1529 O O . ALA A 1 202 ? 10.201 8.976 -11.630 1.00 72.88 202 ALA A O 1
ATOM 1530 N N . PRO A 1 203 ? 11.352 9.616 -13.476 1.00 77.94 203 PRO A N 1
ATOM 1531 C CA . PRO A 1 203 ? 10.175 9.876 -14.285 1.00 77.94 203 PRO A CA 1
ATOM 1532 C C . PRO A 1 203 ? 9.244 8.653 -14.354 1.00 77.94 203 PRO A C 1
ATOM 1534 O O . PRO A 1 203 ? 9.724 7.530 -14.521 1.00 77.94 203 PRO A O 1
ATOM 1537 N N . PRO A 1 204 ? 7.911 8.846 -14.291 1.00 82.31 204 PRO A N 1
ATOM 1538 C CA . PRO A 1 204 ? 6.950 7.743 -14.306 1.00 82.31 204 PRO A CA 1
ATOM 1539 C C . PRO A 1 204 ? 7.138 6.797 -15.497 1.00 82.31 204 PRO A C 1
ATOM 1541 O O . PRO A 1 204 ? 7.048 5.584 -15.358 1.00 82.31 204 PRO A O 1
ATOM 1544 N N . CYS A 1 205 ? 7.445 7.341 -16.677 1.00 87.31 205 CYS A N 1
ATOM 1545 C CA . CYS A 1 205 ? 7.568 6.536 -17.889 1.00 87.31 205 CYS A CA 1
ATOM 1546 C C . CYS A 1 205 ? 8.848 5.693 -17.976 1.00 87.31 205 CYS A C 1
ATOM 1548 O O . CYS A 1 205 ? 8.977 4.900 -18.907 1.00 87.31 205 CYS A O 1
ATOM 1550 N N . ASP A 1 206 ? 9.771 5.830 -17.025 1.00 82.19 206 ASP A N 1
ATOM 1551 C CA . ASP A 1 206 ? 11.024 5.079 -17.053 1.00 82.19 206 ASP A CA 1
ATOM 1552 C C . ASP A 1 206 ? 10.899 3.734 -16.314 1.00 82.19 206 ASP A C 1
ATOM 1554 O O . ASP A 1 206 ? 11.762 2.870 -16.444 1.00 82.19 206 ASP A O 1
ATOM 1558 N N . ASN A 1 207 ? 9.812 3.489 -15.572 1.00 76.56 207 ASN A N 1
ATOM 1559 C CA . ASN A 1 207 ? 9.644 2.260 -14.796 1.00 76.56 207 ASN A CA 1
ATOM 1560 C C . ASN A 1 207 ? 8.429 1.424 -15.235 1.00 76.56 207 ASN A C 1
ATOM 1562 O O . ASN A 1 207 ? 7.381 1.948 -15.618 1.00 76.56 207 ASN A O 1
ATOM 1566 N N . VAL A 1 208 ? 8.554 0.092 -15.166 1.00 88.06 208 VAL A N 1
ATOM 1567 C CA . VAL A 1 208 ? 7.459 -0.832 -15.522 1.00 88.06 208 VAL A CA 1
ATOM 1568 C C . VAL A 1 208 ? 6.239 -0.689 -14.621 1.00 88.06 208 VAL A C 1
ATOM 1570 O O . VAL A 1 208 ? 5.134 -0.932 -15.086 1.00 88.06 208 VAL A O 1
ATOM 1573 N N . LEU A 1 209 ? 6.408 -0.288 -13.357 1.00 89.56 209 LEU A N 1
ATOM 1574 C CA . LEU A 1 209 ? 5.284 -0.153 -12.432 1.00 89.56 209 LEU A CA 1
ATOM 1575 C C . LEU A 1 209 ? 4.303 0.930 -12.888 1.00 89.56 209 LEU A C 1
ATOM 1577 O O . LEU A 1 209 ? 3.114 0.701 -12.778 1.00 89.56 209 LEU A O 1
ATOM 1581 N N . ALA A 1 210 ? 4.765 2.067 -13.409 1.00 88.56 210 ALA A N 1
ATOM 1582 C CA . ALA A 1 210 ? 3.896 3.154 -13.863 1.00 88.56 210 ALA A CA 1
ATOM 1583 C C . ALA A 1 210 ? 3.557 3.085 -15.364 1.00 88.56 210 ALA A C 1
ATOM 1585 O O . ALA A 1 210 ? 2.561 3.655 -15.793 1.00 88.56 210 ALA A O 1
ATOM 1586 N N . THR A 1 211 ? 4.349 2.380 -16.180 1.00 89.50 211 THR A N 1
ATOM 1587 C CA . THR A 1 211 ? 4.066 2.221 -17.623 1.00 89.50 211 THR A CA 1
ATOM 1588 C C . THR A 1 211 ? 3.145 1.050 -17.958 1.00 89.50 211 THR A C 1
ATOM 1590 O O . THR A 1 211 ? 2.690 0.940 -19.100 1.00 89.50 211 THR A O 1
ATOM 1593 N N . HIS A 1 212 ? 2.876 0.144 -17.014 1.00 92.06 212 HIS A N 1
ATOM 1594 C CA . HIS A 1 212 ? 2.050 -1.022 -17.302 1.00 92.06 212 HIS A CA 1
ATOM 1595 C C . HIS A 1 212 ? 0.573 -0.632 -17.468 1.00 92.06 212 HIS A C 1
ATOM 1597 O O . HIS A 1 212 ? 0.008 0.038 -16.615 1.00 92.06 212 HIS A O 1
ATOM 1603 N N . PRO A 1 213 ? -0.151 -1.142 -18.475 1.00 87.94 213 PRO A N 1
ATOM 1604 C CA . PRO A 1 213 ? -1.582 -0.844 -18.634 1.00 87.94 213 PRO A CA 1
ATOM 1605 C C . PRO A 1 213 ? -2.484 -1.444 -17.537 1.00 87.94 213 PRO A C 1
ATOM 1607 O O . PRO A 1 213 ? -3.690 -1.221 -17.538 1.00 87.94 213 PRO A O 1
ATOM 1610 N N . ALA A 1 214 ? -1.924 -2.258 -16.637 1.00 88.69 214 ALA A N 1
ATOM 1611 C CA . ALA A 1 214 ? -2.656 -2.887 -15.531 1.00 88.69 214 ALA A CA 1
ATOM 1612 C C . ALA A 1 214 ? -2.572 -2.081 -14.228 1.00 88.69 214 ALA A C 1
ATOM 1614 O O . ALA A 1 214 ? -3.186 -2.453 -13.227 1.00 88.69 214 ALA A O 1
ATOM 1615 N N . THR A 1 215 ? -1.768 -1.021 -14.228 1.00 95.00 215 THR A N 1
ATOM 1616 C CA . THR A 1 215 ? -1.501 -0.187 -13.065 1.00 95.00 215 THR A CA 1
ATOM 1617 C C . THR A 1 215 ? -2.169 1.163 -13.224 1.00 95.00 215 THR A C 1
ATOM 1619 O O . THR A 1 215 ? -2.394 1.625 -14.335 1.00 95.00 215 THR A O 1
ATOM 1622 N N . ILE A 1 216 ? -2.469 1.783 -12.091 1.00 95.00 216 ILE A N 1
ATOM 1623 C CA . ILE A 1 216 ? -2.933 3.157 -11.985 1.00 95.00 216 ILE A CA 1
ATOM 1624 C C . ILE A 1 216 ? -1.827 3.925 -11.263 1.00 95.00 216 ILE A C 1
ATOM 1626 O O . ILE A 1 216 ? -1.642 3.776 -10.051 1.00 95.00 216 ILE A O 1
ATOM 1630 N N . ALA A 1 217 ? -1.069 4.710 -12.019 1.00 92.56 217 ALA A N 1
ATOM 1631 C CA . ALA A 1 217 ? 0.002 5.557 -11.532 1.00 92.56 217 ALA A CA 1
ATOM 1632 C C . ALA A 1 217 ? -0.558 6.879 -10.999 1.00 92.56 217 ALA A C 1
ATOM 1634 O O . ALA A 1 217 ? -1.181 7.664 -11.722 1.00 92.56 217 ALA A O 1
ATOM 1635 N N . VAL A 1 218 ? -0.324 7.131 -9.710 1.00 92.00 218 VAL A N 1
ATOM 1636 C CA . VAL A 1 218 ? -0.919 8.257 -8.985 1.00 92.00 218 VAL A CA 1
ATOM 1637 C C . VAL A 1 218 ? 0.125 9.330 -8.687 1.00 92.00 218 VAL A C 1
ATOM 1639 O O . VAL A 1 218 ? 1.141 9.063 -8.042 1.00 92.00 218 VAL A O 1
ATOM 1642 N N . ALA A 1 219 ? -0.142 10.563 -9.122 1.00 89.81 219 ALA A N 1
ATOM 1643 C CA . ALA A 1 219 ? 0.671 11.738 -8.807 1.00 89.81 219 ALA A CA 1
ATOM 1644 C C . ALA A 1 219 ? 0.061 12.572 -7.664 1.00 89.81 219 ALA A C 1
ATOM 1646 O O . ALA A 1 219 ? -1.156 12.647 -7.498 1.00 89.81 219 ALA A O 1
ATOM 1647 N N . GLY A 1 220 ? 0.919 13.225 -6.878 1.00 89.12 220 GLY A N 1
ATOM 1648 C CA . GLY A 1 220 ? 0.513 14.043 -5.734 1.00 89.12 220 GLY A CA 1
ATOM 1649 C C . GLY A 1 220 ? 0.233 15.505 -6.086 1.00 89.12 220 GLY A C 1
ATOM 1650 O O . GLY A 1 220 ? 1.019 16.135 -6.797 1.00 89.12 220 GLY A O 1
ATOM 1651 N N . VAL A 1 221 ? -0.849 16.061 -5.538 1.00 88.50 221 VAL A N 1
ATOM 1652 C CA . VAL A 1 221 ? -1.125 17.509 -5.505 1.00 88.50 221 VAL A CA 1
ATOM 1653 C C . VAL A 1 221 ? -1.374 18.003 -4.081 1.00 88.50 221 VAL A C 1
ATOM 1655 O O . VAL A 1 221 ? -1.767 17.241 -3.195 1.00 88.50 221 VAL A O 1
ATOM 1658 N N . ASP A 1 222 ? -1.159 19.290 -3.853 1.00 89.31 222 ASP A N 1
ATOM 1659 C CA . ASP A 1 222 ? -1.433 19.969 -2.595 1.00 89.31 222 ASP A CA 1
ATOM 1660 C C . ASP A 1 222 ? -2.891 20.466 -2.499 1.00 89.31 222 ASP A C 1
ATOM 1662 O O . ASP A 1 222 ? -3.708 20.278 -3.408 1.00 89.31 222 ASP A O 1
ATOM 1666 N N . ALA A 1 223 ? -3.238 21.114 -1.383 1.00 88.19 223 ALA A N 1
ATOM 1667 C CA . ALA A 1 223 ? -4.596 21.615 -1.152 1.00 88.19 223 ALA A CA 1
ATOM 1668 C C . ALA A 1 223 ? -5.048 22.710 -2.142 1.00 88.19 223 ALA A C 1
ATOM 1670 O O . ALA A 1 223 ? -6.247 22.957 -2.270 1.00 88.19 223 ALA A O 1
ATOM 1671 N N . SER A 1 224 ? -4.115 23.345 -2.858 1.00 89.19 224 SER A N 1
ATOM 1672 C CA . SER A 1 224 ? -4.383 24.347 -3.898 1.00 89.19 224 SER A CA 1
ATOM 1673 C C . SER A 1 224 ? -4.400 23.743 -5.310 1.00 89.19 224 SER A C 1
ATOM 1675 O O . SER A 1 224 ? -4.451 24.484 -6.291 1.00 89.19 224 SER A O 1
ATOM 1677 N N . ASN A 1 225 ? -4.385 22.408 -5.430 1.00 88.56 225 ASN A N 1
ATOM 1678 C CA . ASN A 1 225 ? -4.220 21.665 -6.685 1.00 88.56 225 ASN A CA 1
ATOM 1679 C C . ASN A 1 225 ? -2.901 21.985 -7.413 1.00 88.56 225 ASN A C 1
ATOM 1681 O O . ASN A 1 225 ? -2.819 21.868 -8.637 1.00 88.56 225 ASN A O 1
ATOM 1685 N N . VAL A 1 226 ? -1.868 22.392 -6.674 1.00 89.06 226 VAL A N 1
ATOM 1686 C CA . VAL A 1 226 ? -0.513 22.538 -7.203 1.00 89.06 226 VAL A CA 1
ATOM 1687 C C . VAL A 1 226 ? 0.203 21.203 -7.050 1.00 89.06 226 VAL A C 1
ATOM 1689 O O . VAL A 1 226 ? 0.023 20.503 -6.057 1.00 89.06 226 VAL A O 1
ATOM 1692 N N . LEU A 1 227 ? 1.007 20.829 -8.043 1.00 87.31 227 LEU A N 1
ATOM 1693 C CA . LEU A 1 227 ? 1.826 19.620 -7.992 1.00 87.31 227 LEU A CA 1
ATOM 1694 C C . LEU A 1 227 ? 2.661 19.582 -6.703 1.00 87.31 227 LEU A C 1
ATOM 1696 O O . LEU A 1 227 ? 3.301 20.573 -6.341 1.00 87.31 227 LEU A O 1
ATOM 1700 N N . SER A 1 228 ? 2.674 18.434 -6.026 1.00 84.69 228 SER A N 1
ATOM 1701 C CA . SER A 1 228 ? 3.500 18.233 -4.835 1.00 84.69 228 SER A CA 1
ATOM 1702 C C . SER A 1 228 ? 4.979 18.496 -5.143 1.00 84.69 228 SER A C 1
ATOM 1704 O O . SER A 1 228 ? 5.440 18.254 -6.255 1.00 84.69 228 SER A O 1
ATOM 1706 N N . LEU A 1 229 ? 5.743 18.947 -4.142 1.00 72.00 229 LEU A N 1
ATOM 1707 C CA . LEU A 1 229 ? 7.112 19.482 -4.283 1.00 72.00 229 LEU A CA 1
ATOM 1708 C C . LEU A 1 229 ? 8.104 18.589 -5.068 1.00 72.00 229 LEU A C 1
ATOM 1710 O O . LEU A 1 229 ? 9.087 19.096 -5.598 1.00 72.00 229 LEU A O 1
ATOM 1714 N N . PHE A 1 230 ? 7.852 17.282 -5.155 1.00 72.00 230 PHE A N 1
ATOM 1715 C CA . PHE A 1 230 ? 8.680 16.313 -5.887 1.00 72.00 230 PHE A CA 1
ATOM 1716 C C . PHE A 1 230 ? 7.890 15.479 -6.901 1.00 72.00 230 PHE A C 1
ATOM 1718 O O . PHE A 1 230 ? 8.433 14.528 -7.462 1.00 72.00 230 PHE A O 1
ATOM 1725 N N . GLY A 1 231 ? 6.615 15.807 -7.117 1.00 73.81 231 GLY A N 1
ATOM 1726 C CA . GLY A 1 231 ? 5.745 15.074 -8.021 1.00 73.81 231 GLY A CA 1
ATOM 1727 C C . GLY A 1 231 ? 6.185 15.228 -9.483 1.00 73.81 231 GLY A C 1
ATOM 1728 O O . GLY A 1 231 ? 6.709 16.277 -9.865 1.00 73.81 231 GLY A O 1
ATOM 1729 N N . PRO A 1 232 ? 5.973 14.209 -10.323 1.00 76.56 232 PRO A N 1
ATOM 1730 C CA . PRO A 1 232 ? 6.139 14.326 -11.761 1.00 76.56 232 PRO A CA 1
ATOM 1731 C C . PRO A 1 232 ? 4.935 15.078 -12.343 1.00 76.56 232 PRO A C 1
ATOM 1733 O O . PRO A 1 232 ? 3.788 14.719 -12.095 1.00 76.56 232 PRO A O 1
ATOM 1736 N N . GLY A 1 233 ? 5.185 16.162 -13.080 1.00 72.44 233 GLY A N 1
ATOM 1737 C CA . GLY A 1 233 ? 4.121 17.074 -13.530 1.00 72.44 233 GLY A CA 1
ATOM 1738 C C . GLY A 1 233 ? 3.698 16.935 -14.990 1.00 72.44 233 GLY A C 1
ATOM 1739 O O . GLY A 1 233 ? 2.632 17.413 -15.359 1.00 72.44 233 GLY A O 1
ATOM 1740 N N . ASN A 1 234 ? 4.532 16.322 -15.832 1.00 76.38 234 ASN A N 1
ATOM 1741 C CA . ASN A 1 234 ? 4.332 16.291 -17.281 1.00 76.38 234 ASN A CA 1
ATOM 1742 C C . ASN A 1 234 ? 4.731 14.927 -17.849 1.00 76.38 234 ASN A C 1
ATOM 1744 O O . ASN A 1 234 ? 5.792 14.774 -18.451 1.00 76.38 234 ASN A O 1
ATOM 1748 N N . SER A 1 235 ? 3.908 13.915 -17.588 1.00 85.56 235 SER A N 1
ATOM 1749 C CA . SER A 1 235 ? 4.151 12.555 -18.055 1.00 85.56 235 SER A CA 1
ATOM 1750 C C . SER A 1 235 ? 2.850 11.911 -18.508 1.00 85.56 235 SER A C 1
ATOM 1752 O O . SER A 1 235 ? 1.829 12.028 -17.836 1.00 85.56 235 SER A O 1
ATOM 1754 N N . SER A 1 236 ? 2.905 11.212 -19.641 1.00 89.62 236 SER A N 1
ATOM 1755 C CA . SER A 1 236 ? 1.794 10.413 -20.163 1.00 89.62 236 SER A CA 1
ATOM 1756 C C . SER A 1 236 ? 1.537 9.134 -19.367 1.00 89.62 236 SER A C 1
ATOM 1758 O O . SER A 1 236 ? 0.544 8.471 -19.626 1.00 89.62 236 SER A O 1
ATOM 1760 N N . CYS A 1 237 ? 2.430 8.774 -18.441 1.00 90.12 237 CYS A N 1
ATOM 1761 C CA . CYS A 1 237 ? 2.309 7.585 -17.597 1.00 90.12 237 CYS A CA 1
ATOM 1762 C C . CYS A 1 237 ? 1.753 7.928 -16.205 1.00 90.12 237 CYS A C 1
ATOM 1764 O O . CYS A 1 237 ? 1.994 7.205 -15.249 1.00 90.12 237 CYS A O 1
ATOM 1766 N N . ILE A 1 238 ? 1.077 9.075 -16.072 1.00 91.62 238 ILE A N 1
ATOM 1767 C CA . ILE A 1 238 ? 0.289 9.442 -14.892 1.00 91.62 238 ILE A CA 1
ATOM 1768 C C . ILE A 1 238 ? -1.179 9.241 -15.256 1.00 91.62 238 ILE A C 1
ATOM 1770 O O . ILE A 1 238 ? -1.665 9.871 -16.196 1.00 91.62 238 ILE A O 1
ATOM 1774 N N . ASP A 1 239 ? -1.883 8.414 -14.488 1.00 93.50 239 ASP A N 1
ATOM 1775 C CA . ASP A 1 239 ? -3.298 8.119 -14.726 1.00 93.50 239 ASP A CA 1
ATOM 1776 C C . ASP A 1 239 ? -4.222 9.094 -13.992 1.00 93.50 239 ASP A C 1
ATOM 1778 O O . ASP A 1 239 ? -5.256 9.503 -14.524 1.00 93.50 239 ASP A O 1
ATOM 1782 N N . LEU A 1 240 ? -3.869 9.478 -12.759 1.00 92.06 240 LEU A N 1
ATOM 1783 C CA . LEU A 1 240 ? -4.660 10.416 -11.960 1.00 92.06 240 LEU A CA 1
ATOM 1784 C C . LEU A 1 240 ? -3.832 11.174 -10.919 1.00 92.06 240 LEU A C 1
ATOM 1786 O O . LEU A 1 240 ? -2.720 10.789 -10.554 1.00 92.06 240 LEU A O 1
ATOM 1790 N N . TRP A 1 241 ? -4.433 12.241 -10.393 1.00 90.44 241 TRP A N 1
ATOM 1791 C CA . TRP A 1 241 ? -3.887 13.042 -9.301 1.00 90.44 241 TRP A CA 1
ATOM 1792 C C . TRP A 1 241 ? -4.683 12.827 -8.017 1.00 90.44 241 TRP A C 1
ATOM 1794 O O . TRP A 1 241 ? -5.915 12.806 -8.036 1.00 90.44 241 TRP A O 1
ATOM 1804 N N . ALA A 1 242 ? -3.977 12.717 -6.896 1.00 91.56 242 ALA A N 1
ATOM 1805 C CA . ALA A 1 242 ? -4.553 12.567 -5.566 1.00 91.56 242 ALA A CA 1
ATOM 1806 C C . ALA A 1 242 ? -3.880 13.524 -4.566 1.00 91.56 242 ALA A C 1
ATOM 1808 O O . ALA A 1 242 ? -2.787 14.030 -4.834 1.00 91.56 242 ALA A O 1
ATOM 1809 N N . PRO A 1 243 ? -4.502 13.784 -3.401 1.00 91.38 243 PRO A N 1
ATOM 1810 C CA . PRO A 1 243 ? -3.860 14.520 -2.318 1.00 91.38 243 PRO A CA 1
ATOM 1811 C C . PRO A 1 243 ? -2.503 13.915 -1.937 1.00 91.38 243 PRO A C 1
ATOM 1813 O O . PRO A 1 243 ? -2.423 12.837 -1.355 1.00 91.38 243 PRO A O 1
ATOM 1816 N N . GLY A 1 244 ? -1.435 14.633 -2.264 1.00 88.00 244 GLY A N 1
ATOM 1817 C CA . GLY A 1 244 ? -0.048 14.245 -2.026 1.00 88.00 244 GLY A CA 1
ATOM 1818 C C . GLY A 1 244 ? 0.743 15.302 -1.267 1.00 88.00 244 GLY A C 1
ATOM 1819 O O . GLY A 1 244 ? 1.950 15.169 -1.152 1.00 88.00 244 GLY A O 1
ATOM 1820 N N . GLY A 1 245 ? 0.086 16.345 -0.755 1.00 87.19 245 GLY A N 1
ATOM 1821 C CA . GLY A 1 245 ? 0.658 17.335 0.154 1.00 87.19 245 GLY A CA 1
ATOM 1822 C C . GLY A 1 245 ? 1.562 18.386 -0.483 1.00 87.19 245 GLY A C 1
ATOM 1823 O O . GLY A 1 245 ? 2.098 18.224 -1.578 1.00 87.19 245 GLY A O 1
ATOM 1824 N N . GLY A 1 246 ? 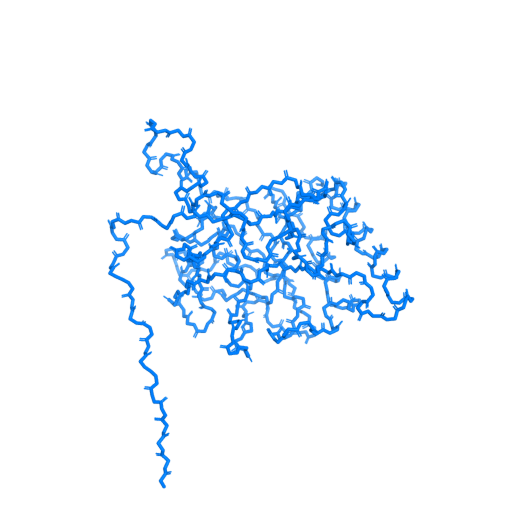1.744 19.485 0.243 1.00 84.06 246 GLY A N 1
ATOM 1825 C CA . GLY A 1 246 ? 2.610 20.592 -0.152 1.00 84.06 246 GLY A CA 1
ATOM 1826 C C . GLY A 1 246 ? 2.982 21.484 1.031 1.00 84.06 246 GLY A C 1
ATOM 1827 O O . GLY A 1 246 ? 2.506 21.266 2.153 1.00 84.06 246 GLY A O 1
ATOM 1828 N N . PRO A 1 247 ? 3.844 22.494 0.820 1.00 80.88 247 PRO A N 1
ATOM 1829 C CA . PRO A 1 247 ? 4.118 23.509 1.831 1.00 80.88 247 PRO A CA 1
ATOM 1830 C C . PRO A 1 247 ? 2.807 24.124 2.350 1.00 80.88 247 PRO A C 1
ATOM 1832 O O . PRO A 1 247 ? 2.034 24.692 1.588 1.00 80.88 247 PRO A O 1
ATOM 1835 N N . GLY A 1 248 ? 2.532 23.972 3.648 1.00 83.38 248 GLY A N 1
ATOM 1836 C CA . GLY A 1 248 ? 1.296 24.464 4.274 1.00 83.38 248 GLY A CA 1
ATOM 1837 C C . GLY A 1 248 ? 0.075 23.540 4.167 1.00 83.38 248 GLY A C 1
ATOM 1838 O O . GLY A 1 248 ? -0.951 23.842 4.767 1.00 83.38 248 GLY A O 1
ATOM 1839 N N . SER A 1 249 ? 0.175 22.400 3.478 1.00 87.62 249 SER A N 1
ATOM 1840 C CA . SER A 1 249 ? -0.881 21.376 3.414 1.00 87.62 249 SER A CA 1
ATOM 1841 C C . SER A 1 249 ? -0.296 19.960 3.524 1.00 87.62 249 SER A C 1
ATOM 1843 O O . SER A 1 249 ? -0.331 19.185 2.567 1.00 87.62 249 SER A O 1
ATOM 1845 N N . PRO A 1 250 ? 0.298 19.592 4.674 1.00 88.19 250 PRO A N 1
ATOM 1846 C CA . PRO A 1 250 ? 0.816 18.243 4.864 1.00 88.19 250 PRO A CA 1
ATOM 1847 C C . PRO A 1 250 ? -0.322 17.213 4.903 1.00 88.19 250 PRO A C 1
ATOM 1849 O O . PRO A 1 250 ? -1.461 17.538 5.237 1.00 88.19 250 PRO A O 1
ATOM 1852 N N . ILE A 1 251 ? -0.006 15.962 4.587 1.00 88.56 251 ILE A N 1
ATOM 1853 C CA . ILE A 1 251 ? -0.919 14.824 4.697 1.00 88.56 251 ILE A CA 1
ATOM 1854 C C . ILE A 1 251 ? -0.773 14.216 6.096 1.00 88.56 251 ILE A C 1
ATOM 1856 O O . ILE A 1 251 ? 0.333 13.864 6.515 1.00 88.56 251 ILE A O 1
ATOM 1860 N N . LEU A 1 252 ? -1.888 14.092 6.815 1.00 91.19 252 LEU A N 1
ATOM 1861 C CA . LEU A 1 252 ? -1.940 13.466 8.139 1.00 91.19 252 LEU A CA 1
ATOM 1862 C C . LEU A 1 252 ? -2.112 11.946 8.010 1.00 91.19 252 LEU A C 1
ATOM 1864 O O . LEU A 1 252 ? -3.073 11.504 7.385 1.00 91.19 252 LEU A O 1
ATOM 1868 N N . GLY A 1 253 ? -1.237 11.172 8.650 1.00 92.06 253 GLY A N 1
ATOM 1869 C CA . GLY A 1 253 ? -1.303 9.709 8.702 1.00 92.06 253 GLY A CA 1
ATOM 1870 C C . GLY A 1 253 ? -0.789 9.134 10.025 1.00 92.06 253 GLY A C 1
ATOM 1871 O O . GLY A 1 253 ? -0.315 9.872 10.891 1.00 92.06 253 GLY A O 1
ATOM 1872 N N . ALA A 1 254 ? -0.897 7.817 10.182 1.00 92.81 254 ALA A N 1
ATOM 1873 C CA . ALA A 1 254 ? -0.412 7.073 11.344 1.00 92.81 254 ALA A CA 1
ATOM 1874 C C . ALA A 1 254 ? 1.121 7.050 11.418 1.00 92.81 254 ALA A C 1
ATOM 1876 O O . ALA A 1 254 ? 1.805 6.950 10.398 1.00 92.81 254 ALA A O 1
ATOM 1877 N N . LEU A 1 255 ? 1.658 7.094 12.636 1.00 90.38 255 LEU A N 1
ATOM 1878 C CA . LEU A 1 255 ? 3.087 6.995 12.916 1.00 90.38 255 LEU A CA 1
ATOM 1879 C C . LEU A 1 255 ? 3.420 5.594 13.443 1.00 90.38 255 LEU A C 1
ATOM 1881 O O . LEU A 1 255 ? 2.945 5.202 14.501 1.00 90.38 255 LEU A O 1
ATOM 1885 N N . ALA A 1 256 ? 4.311 4.862 12.773 1.00 90.38 256 ALA A N 1
ATOM 1886 C CA . ALA A 1 256 ? 4.635 3.487 13.171 1.00 90.38 256 ALA A CA 1
ATOM 1887 C C . ALA A 1 256 ? 5.358 3.327 14.519 1.00 90.38 256 ALA A C 1
ATOM 1889 O O . ALA A 1 256 ? 5.442 2.217 15.028 1.00 90.38 256 ALA A O 1
ATOM 1890 N N . SER A 1 257 ? 5.922 4.380 15.110 1.00 88.44 257 SER A N 1
ATOM 1891 C CA . SER A 1 257 ? 6.652 4.266 16.383 1.00 88.44 257 SER A CA 1
ATOM 1892 C C . SER A 1 257 ? 5.765 4.364 17.630 1.00 88.44 257 SER A C 1
ATOM 1894 O O . SER A 1 257 ? 6.276 4.261 18.744 1.00 88.44 257 SER A O 1
ATOM 1896 N N . ALA A 1 258 ? 4.454 4.550 17.462 1.00 89.00 258 ALA A N 1
ATOM 1897 C CA . ALA A 1 258 ? 3.480 4.615 18.547 1.00 89.00 258 ALA A CA 1
ATOM 1898 C C . ALA A 1 258 ? 2.178 3.912 18.136 1.00 89.00 258 ALA A C 1
ATOM 1900 O O . ALA A 1 258 ? 1.880 3.813 16.954 1.00 89.00 258 ALA A O 1
ATOM 1901 N N . ASP A 1 259 ? 1.396 3.419 19.097 1.00 91.88 259 ASP A N 1
ATOM 1902 C CA . ASP A 1 259 ? 0.114 2.760 18.796 1.00 91.88 259 ASP A CA 1
ATOM 1903 C C . ASP A 1 259 ? -1.021 3.759 18.524 1.00 91.88 259 ASP A C 1
ATOM 1905 O O . ASP A 1 259 ? -2.057 3.383 17.994 1.00 91.88 259 ASP A O 1
ATOM 1909 N N . ASP A 1 260 ? -0.844 5.028 18.866 1.00 92.56 260 ASP A N 1
ATOM 1910 C CA . ASP A 1 260 ? -1.825 6.108 18.724 1.00 92.56 260 ASP A CA 1
ATOM 1911 C C . ASP A 1 260 ? -1.207 7.388 18.132 1.00 92.56 260 ASP A C 1
ATOM 1913 O O . ASP A 1 260 ? -1.826 8.455 18.130 1.00 92.56 260 ASP A O 1
ATOM 1917 N N . GLY A 1 261 ? 0.028 7.290 17.635 1.00 90.44 261 GLY A N 1
ATOM 1918 C CA . GLY A 1 261 ? 0.773 8.426 17.116 1.00 90.44 261 GLY A CA 1
ATOM 1919 C C . GLY A 1 261 ? 0.335 8.816 15.711 1.00 90.44 261 GLY A C 1
ATOM 1920 O O . GLY A 1 261 ? 0.085 7.979 14.853 1.00 90.44 261 GLY A O 1
ATOM 1921 N N . TYR A 1 262 ? 0.344 10.115 15.436 1.00 90.75 262 TYR A N 1
ATOM 1922 C CA . TYR A 1 262 ? 0.126 10.638 14.093 1.00 90.75 262 TYR A CA 1
ATOM 1923 C C . TYR A 1 262 ? 1.310 11.482 13.650 1.00 90.75 262 TYR A C 1
ATOM 1925 O O . TYR A 1 262 ? 2.017 12.085 14.462 1.00 90.75 262 TYR A O 1
ATOM 1933 N N . ILE A 1 263 ? 1.499 11.552 12.339 1.00 87.75 263 ILE A N 1
ATOM 1934 C CA . ILE A 1 263 ? 2.489 12.409 11.708 1.00 87.75 263 ILE A CA 1
ATOM 1935 C C . ILE A 1 263 ? 1.879 13.109 10.497 1.00 87.75 263 ILE A C 1
ATOM 1937 O O . ILE A 1 263 ? 1.134 12.525 9.712 1.00 87.75 263 ILE A O 1
ATOM 1941 N N . SER A 1 264 ? 2.215 14.386 10.356 1.00 87.25 264 SER A N 1
ATOM 1942 C CA . SER A 1 264 ? 1.894 15.185 9.181 1.00 87.25 264 SER A CA 1
ATOM 1943 C C . SER A 1 264 ? 3.137 15.283 8.316 1.00 87.25 264 SER A C 1
ATOM 1945 O O . SER A 1 264 ? 4.139 15.871 8.725 1.00 87.25 264 SER A O 1
ATOM 1947 N N . VAL A 1 265 ? 3.080 14.705 7.123 1.00 79.06 265 VAL A N 1
ATOM 1948 C CA . VAL A 1 265 ? 4.211 14.669 6.193 1.00 79.06 265 VAL A CA 1
ATOM 1949 C C . VAL A 1 265 ? 3.896 15.588 5.024 1.00 79.06 265 VAL A C 1
ATOM 1951 O O . VAL A 1 265 ? 2.770 15.614 4.541 1.00 79.06 265 VAL A O 1
ATOM 1954 N N . VAL A 1 266 ? 4.880 16.365 4.571 1.00 73.69 266 VAL A N 1
ATOM 1955 C CA . VAL A 1 266 ? 4.876 16.898 3.203 1.00 73.69 266 VAL A CA 1
ATOM 1956 C C . VAL A 1 266 ? 5.616 15.855 2.377 1.00 73.69 266 VAL A C 1
ATOM 1958 O O . VAL A 1 266 ? 6.842 15.770 2.505 1.00 73.69 266 VAL A O 1
ATOM 1961 N N . PRO A 1 267 ? 4.902 15.003 1.627 1.00 60.22 267 PRO A N 1
ATOM 1962 C CA . PRO A 1 267 ? 5.504 13.877 0.939 1.00 60.22 267 PRO A CA 1
ATOM 1963 C C . PRO A 1 267 ? 6.624 14.344 0.028 1.00 60.22 267 PRO A C 1
ATOM 1965 O O . PRO A 1 267 ? 6.426 15.141 -0.893 1.00 60.22 267 PRO A O 1
ATOM 1968 N N . ARG A 1 268 ? 7.834 13.860 0.304 1.00 50.66 268 ARG A N 1
ATOM 1969 C CA . ARG A 1 268 ? 8.981 14.083 -0.568 1.00 50.66 268 ARG A CA 1
ATOM 1970 C C . ARG A 1 268 ? 9.007 13.043 -1.681 1.00 50.66 268 ARG A C 1
ATOM 1972 O O . ARG A 1 268 ? 9.989 12.332 -1.791 1.00 50.66 268 ARG A O 1
ATOM 1979 N N . GLY A 1 269 ? 7.935 12.955 -2.469 1.00 43.47 269 GLY A N 1
ATOM 1980 C CA . GLY A 1 269 ? 7.777 11.886 -3.456 1.00 43.47 269 GLY A CA 1
ATOM 1981 C C . GLY A 1 269 ? 7.594 10.523 -2.779 1.00 43.47 269 GLY A C 1
ATOM 1982 O O . GLY A 1 269 ? 8.426 10.109 -1.975 1.00 43.47 269 GLY A O 1
ATOM 1983 N N . PHE A 1 270 ? 6.464 9.874 -3.041 1.00 40.06 270 PHE A N 1
ATOM 1984 C CA . PHE A 1 270 ? 6.185 8.535 -2.524 1.00 40.06 270 PHE A CA 1
ATOM 1985 C C . PHE A 1 270 ? 6.801 7.471 -3.402 1.00 40.06 270 PHE A C 1
ATOM 1987 O O . PHE A 1 270 ? 6.725 7.622 -4.646 1.00 40.06 270 PHE A O 1
#

Secondary structure (DSSP, 8-state):
------PPPPP--S-SSS---HHHHHHHTT-TTS-HHHHHTTTTTT-EEEEEES---TTSGGGB-TTS-BSEEEEEEGGG--TTS-----TT-TTHHHHHHHHHH-TTT-SSTTPEEEEEE--S--STT-GGGGSTTTHHHHHHHHHHH--SSEEEEE-----TTSS-HHHHHHHHHHHHHHHHHHHHTT--EEEE--BTTB-GGGSHHHHSTTEEEEEEE-TTSPBPTT---S-TT--EEEE--BTTBPEEEE-TTSSS-EEEE--S--

Radius of gyration: 18.23 Å; chains: 1; bounding box: 53×41×52 Å